Protein AF-A0A6V7K8D0-F1 (afdb_monomer_lite)

Radius of gyration: 26.64 Å; chains: 1; bounding box: 53×38×91 Å

InterPro domains:
  IPR033228 Protein SZT2 [PTHR14918] (5-269)

Structure (mmCIF, N/CA/C/O backbone):
data_AF-A0A6V7K8D0-F1
#
_entry.id   AF-A0A6V7K8D0-F1
#
loop_
_atom_site.group_PDB
_atom_site.id
_atom_site.type_symbol
_atom_site.label_atom_id
_atom_site.label_alt_id
_atom_site.label_comp_id
_atom_site.label_asym_id
_atom_site.label_entity_id
_atom_site.label_seq_id
_atom_site.pdbx_PDB_ins_code
_atom_site.Cartn_x
_atom_site.Cartn_y
_atom_site.Cartn_z
_atom_site.occupancy
_atom_site.B_iso_or_equiv
_atom_site.auth_seq_id
_atom_site.auth_comp_id
_atom_site.auth_asym_id
_atom_site.auth_atom_id
_atom_site.pdbx_PDB_model_num
ATOM 1 N N . GLU A 1 1 ? -17.731 6.388 36.390 1.00 40.91 1 GLU A N 1
ATOM 2 C CA . GLU A 1 1 ? -18.897 6.819 35.586 1.00 40.91 1 GLU A CA 1
ATOM 3 C C . GLU A 1 1 ? -19.033 5.915 34.367 1.00 40.91 1 GLU A C 1
ATOM 5 O O . GLU A 1 1 ? -18.037 5.678 33.688 1.00 40.91 1 GLU A O 1
ATOM 10 N N . LYS A 1 2 ? -20.219 5.334 34.133 1.00 42.31 2 LYS A N 1
ATOM 11 C CA . LYS A 1 2 ? -20.486 4.483 32.962 1.00 42.31 2 LYS A CA 1
ATOM 12 C C . LYS A 1 2 ? -20.563 5.384 31.731 1.00 42.31 2 LYS A C 1
ATOM 14 O O . LYS A 1 2 ? -21.611 5.959 31.458 1.00 42.31 2 LYS A O 1
ATOM 19 N N . HIS A 1 3 ? -19.443 5.558 31.044 1.00 60.81 3 HIS A N 1
ATOM 20 C CA . HIS A 1 3 ? -19.422 6.315 29.802 1.00 60.81 3 HIS A CA 1
ATOM 21 C C . HIS A 1 3 ? -20.230 5.542 28.747 1.00 60.81 3 HIS A C 1
ATOM 23 O O . HIS A 1 3 ? -20.100 4.321 28.635 1.00 60.81 3 HIS A O 1
ATOM 29 N N . GLY A 1 4 ? -21.136 6.243 28.059 1.00 74.69 4 GLY A N 1
ATOM 30 C CA . GLY A 1 4 ? -22.106 5.656 27.134 1.00 74.69 4 GLY A CA 1
ATOM 31 C C . GLY A 1 4 ? -21.468 4.902 25.964 1.00 74.69 4 GLY A C 1
ATOM 32 O O . GLY A 1 4 ? -20.287 5.069 25.661 1.00 74.69 4 GLY A O 1
ATOM 33 N N . ILE A 1 5 ? -22.270 4.062 25.309 1.00 88.62 5 ILE A N 1
ATOM 34 C CA . ILE A 1 5 ? -21.872 3.338 24.096 1.00 88.62 5 ILE A CA 1
ATOM 35 C C . ILE A 1 5 ? -21.744 4.351 22.950 1.00 88.62 5 ILE A C 1
ATOM 37 O O . ILE A 1 5 ? -22.694 5.077 22.661 1.00 88.62 5 ILE A O 1
ATOM 41 N N . LEU A 1 6 ? -20.582 4.397 22.301 1.00 92.88 6 LEU A N 1
ATOM 42 C CA . LEU A 1 6 ? -20.297 5.260 21.154 1.00 92.88 6 LEU A CA 1
ATOM 43 C C . LEU A 1 6 ? -20.414 4.467 19.846 1.00 92.88 6 LEU A C 1
ATOM 45 O O . LEU A 1 6 ? -20.076 3.291 19.801 1.00 92.88 6 LEU A O 1
ATOM 49 N N . GLU A 1 7 ? -20.854 5.094 18.757 1.00 94.00 7 GLU A N 1
ATOM 50 C CA . GLU A 1 7 ? -20.782 4.477 17.422 1.00 94.00 7 GLU A CA 1
ATOM 51 C C . GLU A 1 7 ? -19.319 4.469 16.948 1.00 94.00 7 GLU A C 1
ATOM 53 O O . GLU A 1 7 ? -18.668 5.520 16.920 1.00 94.00 7 GLU A O 1
ATOM 58 N N . ALA A 1 8 ? -18.790 3.300 16.578 1.00 94.62 8 ALA A N 1
ATOM 59 C CA . ALA A 1 8 ? -17.446 3.178 16.024 1.00 94.62 8 ALA A CA 1
ATOM 60 C C . ALA A 1 8 ? -17.394 3.822 14.629 1.00 94.62 8 ALA A C 1
ATOM 62 O O . ALA A 1 8 ? -18.171 3.469 13.742 1.00 94.62 8 ALA A O 1
ATOM 63 N N . GLY A 1 9 ? -16.474 4.760 14.430 1.00 94.75 9 GLY A N 1
ATOM 64 C CA . GLY A 1 9 ? -16.165 5.341 13.125 1.00 94.75 9 GLY A CA 1
ATOM 65 C C . GLY A 1 9 ? -15.134 4.495 12.395 1.00 94.75 9 GLY A C 1
ATOM 66 O O . GLY A 1 9 ? -15.441 3.926 11.352 1.00 94.75 9 GLY A O 1
ATOM 67 N N . THR A 1 10 ? -13.948 4.354 12.989 1.00 96.00 10 THR A N 1
ATOM 68 C CA . THR A 1 10 ? -12.850 3.559 12.427 1.00 96.00 10 THR A CA 1
ATOM 69 C C . THR A 1 10 ? -12.277 2.620 13.480 1.00 96.00 10 THR A C 1
ATOM 71 O O . THR A 1 10 ? -11.993 3.048 14.597 1.00 96.00 10 THR A O 1
ATOM 74 N N . VAL A 1 11 ? -12.084 1.351 13.127 1.00 95.38 11 VAL A N 1
ATOM 75 C CA . VAL A 1 11 ? -11.458 0.330 13.975 1.00 95.38 11 VAL A CA 1
ATOM 76 C C . VAL A 1 11 ? -10.142 -0.101 13.336 1.00 95.38 11 VAL A C 1
ATOM 78 O O . VAL A 1 11 ? -10.133 -0.497 12.172 1.00 95.38 11 VAL A O 1
ATOM 81 N N . TYR A 1 12 ? -9.045 -0.036 14.088 1.00 94.81 12 TYR A N 1
ATOM 82 C CA . TYR A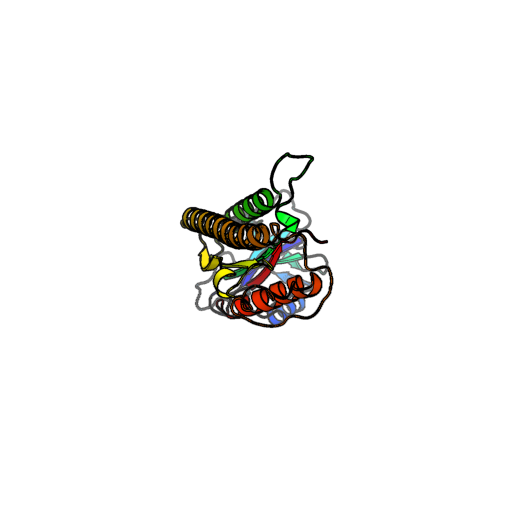 1 12 ? -7.727 -0.493 13.650 1.00 94.81 12 TYR A CA 1
ATOM 83 C C . TYR A 1 12 ? -7.410 -1.845 14.285 1.00 94.81 12 TYR A C 1
ATOM 85 O O . TYR A 1 12 ? -7.387 -1.976 15.511 1.00 94.81 12 TYR A O 1
ATOM 93 N N . LEU A 1 13 ? -7.147 -2.837 13.439 1.00 93.62 13 LEU A N 1
ATOM 94 C CA . LEU A 1 13 ? -6.799 -4.201 13.820 1.00 93.62 13 LEU A CA 1
ATOM 95 C C . LEU A 1 13 ? -5.365 -4.519 13.406 1.00 93.62 13 LEU A C 1
ATOM 97 O O . LEU A 1 13 ? -4.951 -4.151 12.310 1.00 93.62 13 LEU A O 1
ATOM 101 N N . LEU A 1 14 ? -4.637 -5.252 14.240 1.00 91.56 14 LEU A N 1
ATOM 102 C CA . LEU A 1 14 ? -3.321 -5.801 13.944 1.00 91.56 14 LEU A CA 1
ATOM 103 C C . LEU A 1 14 ? -3.430 -7.304 13.718 1.00 91.56 14 LEU A C 1
ATOM 105 O O . LEU A 1 14 ? -3.992 -8.033 14.532 1.00 91.56 14 LEU A O 1
ATOM 109 N N . MET A 1 15 ? -2.896 -7.763 12.595 1.00 91.00 15 MET A N 1
ATOM 110 C CA . MET A 1 15 ? -2.785 -9.184 12.285 1.00 91.00 15 MET A CA 1
ATOM 111 C C . MET A 1 15 ? -1.619 -9.799 13.053 1.00 91.00 15 MET A C 1
ATOM 113 O O . MET A 1 15 ? -0.530 -9.220 13.093 1.00 91.00 15 MET A O 1
ATOM 117 N N . LYS A 1 16 ? -1.837 -10.992 13.615 1.00 86.94 16 LYS A N 1
ATOM 118 C CA . LYS A 1 16 ? -0.812 -11.730 14.358 1.00 86.94 16 LYS A CA 1
ATOM 119 C C . LYS A 1 16 ? 0.454 -11.938 13.521 1.00 86.94 16 LYS A C 1
ATOM 121 O O . LYS A 1 16 ? 0.395 -12.336 12.357 1.00 86.94 16 LYS A O 1
ATOM 126 N N . ASN A 1 17 ? 1.615 -11.695 14.127 1.00 84.44 17 ASN A N 1
ATOM 127 C CA . ASN A 1 17 ? 2.898 -11.918 13.466 1.00 84.44 17 ASN A CA 1
ATOM 128 C C . ASN A 1 17 ? 3.164 -13.421 13.259 1.00 84.44 17 ASN A C 1
ATOM 130 O O . ASN A 1 17 ? 2.837 -14.243 14.112 1.00 84.44 17 ASN A O 1
ATOM 134 N N . GLY A 1 18 ? 3.790 -13.774 12.136 1.00 79.88 18 GLY A N 1
ATOM 135 C CA . GLY A 1 18 ? 4.198 -15.148 11.824 1.00 79.88 18 GLY A CA 1
ATOM 136 C C . GLY A 1 18 ? 3.113 -16.044 11.221 1.00 79.88 18 GLY A C 1
ATOM 137 O O . GLY A 1 18 ? 3.437 -17.156 10.819 1.00 79.88 18 GLY A O 1
ATOM 138 N N . PHE A 1 19 ? 1.867 -15.572 11.095 1.00 78.50 19 PHE A N 1
ATOM 139 C CA . PHE A 1 19 ? 0.773 -16.340 10.495 1.00 78.50 19 PHE A CA 1
ATOM 140 C C . PHE A 1 19 ? 0.092 -15.562 9.358 1.00 78.50 19 PHE A C 1
ATOM 142 O O . PHE A 1 19 ? -0.177 -14.368 9.501 1.00 78.50 19 PHE A O 1
ATOM 149 N N . PRO A 1 20 ? -0.211 -16.207 8.215 1.00 78.69 20 PRO A N 1
ATOM 150 C CA . PRO A 1 20 ? -0.907 -15.553 7.119 1.00 78.69 20 PRO A CA 1
ATOM 151 C C . PRO A 1 20 ? -2.395 -15.405 7.459 1.00 78.69 20 PRO A C 1
ATOM 153 O O . PRO A 1 20 ? -3.137 -16.385 7.494 1.00 78.69 20 PRO A O 1
ATOM 156 N N . ILE A 1 21 ? -2.856 -14.171 7.661 1.00 86.44 21 ILE A N 1
ATOM 157 C CA . ILE A 1 21 ? -4.277 -13.893 7.893 1.00 86.44 21 ILE A CA 1
ATOM 158 C C . ILE A 1 21 ? -5.002 -13.712 6.554 1.00 86.44 21 ILE A C 1
ATOM 160 O O . ILE A 1 21 ? -4.754 -12.776 5.787 1.00 86.44 21 ILE A O 1
ATOM 164 N N . SER A 1 22 ? -5.919 -14.634 6.255 1.00 86.94 22 SER A N 1
ATOM 165 C CA . SER A 1 22 ? -6.651 -14.642 4.986 1.00 86.94 22 SER A CA 1
ATOM 166 C C . SER A 1 22 ? -7.690 -13.513 4.890 1.00 86.94 22 SER A C 1
ATOM 168 O O . SER A 1 22 ? -8.099 -12.899 5.876 1.00 86.94 22 SER A O 1
ATOM 170 N N . ARG A 1 23 ? -8.170 -13.242 3.667 1.00 88.31 23 ARG A N 1
ATOM 171 C CA . ARG A 1 23 ? -9.323 -12.347 3.445 1.00 88.31 23 ARG A CA 1
ATOM 172 C C . ARG A 1 23 ? -10.587 -12.847 4.153 1.00 88.31 23 ARG A C 1
ATOM 174 O O . ARG A 1 23 ? -11.370 -12.025 4.616 1.00 88.31 23 ARG A O 1
ATOM 181 N N . ASN A 1 24 ? -10.750 -14.163 4.275 1.00 91.50 24 ASN A N 1
ATOM 182 C CA . ASN A 1 24 ? -11.924 -14.769 4.896 1.00 91.50 24 ASN A CA 1
ATOM 183 C C . ASN A 1 24 ? -11.940 -14.529 6.405 1.00 91.50 24 ASN A C 1
ATOM 185 O O . ASN A 1 24 ? -12.972 -14.129 6.919 1.00 91.50 24 ASN A O 1
ATOM 189 N N . VAL A 1 25 ? -10.797 -14.668 7.085 1.00 91.25 25 VAL A N 1
ATOM 190 C CA . VAL A 1 25 ? -10.672 -14.361 8.524 1.00 91.25 25 VAL A CA 1
ATOM 191 C C . VAL A 1 25 ? -11.006 -12.891 8.795 1.00 91.25 25 VAL A C 1
ATOM 193 O O . VAL A 1 25 ? -11.771 -12.574 9.700 1.00 91.25 25 VAL A O 1
ATOM 196 N N . ARG A 1 26 ? -10.500 -11.979 7.954 1.00 92.62 26 ARG A N 1
ATOM 197 C CA . ARG A 1 26 ? -10.821 -10.544 8.048 1.00 92.62 26 ARG A CA 1
ATOM 198 C C . ARG A 1 26 ? -12.311 -10.264 7.851 1.00 92.62 26 ARG A C 1
ATOM 200 O O . ARG A 1 26 ? -12.889 -9.492 8.609 1.00 92.62 26 ARG A O 1
ATOM 207 N N . ALA A 1 27 ? -12.932 -10.889 6.852 1.00 93.50 27 ALA A N 1
ATOM 208 C CA . ALA A 1 27 ? -14.363 -10.749 6.598 1.00 93.50 27 ALA A CA 1
ATOM 209 C C . ALA A 1 27 ? -15.208 -11.353 7.730 1.00 93.50 27 ALA A C 1
ATOM 211 O O . ALA A 1 27 ? -16.170 -10.731 8.171 1.00 93.50 27 ALA A O 1
ATOM 212 N N . GLN A 1 28 ? -14.820 -12.526 8.233 1.00 94.25 28 GLN A N 1
ATOM 213 C CA . GLN A 1 28 ? -15.458 -13.193 9.361 1.00 94.25 28 GLN A CA 1
ATOM 214 C C . GLN A 1 28 ? -15.440 -12.300 10.599 1.00 94.25 28 GLN A C 1
ATOM 216 O O . GLN A 1 28 ? -16.495 -12.077 11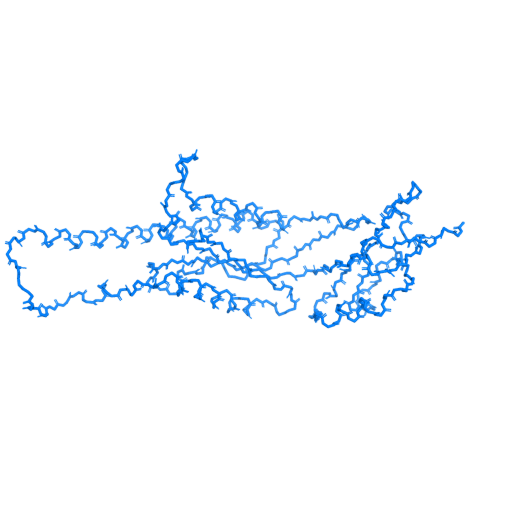.182 1.00 94.25 28 GLN A O 1
ATOM 221 N N . TRP A 1 29 ? -14.292 -11.701 10.931 1.00 94.19 29 TRP A N 1
ATOM 222 C CA . TRP A 1 29 ? -14.200 -10.764 12.049 1.00 94.19 29 TRP A CA 1
ATOM 223 C C . TRP A 1 29 ? -15.202 -9.611 11.908 1.00 94.19 29 TRP A C 1
ATOM 225 O O . TRP A 1 29 ? -15.899 -9.286 12.864 1.00 94.19 29 TRP A O 1
ATOM 235 N N . ILE A 1 30 ? -15.330 -9.021 10.712 1.00 94.00 30 ILE A N 1
ATOM 236 C CA . ILE A 1 30 ? -16.289 -7.931 10.465 1.00 94.00 30 ILE A CA 1
ATOM 237 C C . ILE A 1 30 ? -17.730 -8.411 10.671 1.00 94.00 30 ILE A C 1
ATOM 239 O O . ILE A 1 30 ? -18.517 -7.708 11.300 1.00 94.00 30 ILE A O 1
ATOM 243 N N . LEU A 1 31 ? -18.078 -9.589 10.147 1.00 94.06 31 LEU A N 1
ATOM 244 C CA . LEU A 1 31 ? -19.432 -10.141 10.227 1.00 94.06 31 LEU A CA 1
ATOM 245 C C . LEU A 1 31 ? -19.818 -10.533 11.656 1.00 94.06 31 LEU A C 1
ATOM 247 O O . LEU A 1 31 ? -20.927 -10.229 12.085 1.00 94.06 31 LEU A O 1
ATOM 251 N N . GLU A 1 32 ? -18.907 -11.158 12.401 1.00 93.31 32 GLU A N 1
ATOM 252 C CA . GLU A 1 32 ? -19.115 -11.537 13.804 1.00 93.31 32 GLU A CA 1
ATOM 253 C C . GLU A 1 32 ? -19.314 -10.319 14.707 1.00 93.31 32 GLU A C 1
ATOM 255 O O . GLU A 1 32 ? -20.056 -10.384 15.687 1.00 93.31 32 GLU A O 1
ATOM 260 N N . HIS A 1 33 ? -18.670 -9.201 14.367 1.00 93.25 33 HIS A N 1
ATOM 261 C CA . HIS A 1 33 ? -18.731 -7.984 15.160 1.00 93.25 33 HIS A CA 1
ATOM 262 C C . HIS A 1 33 ? -19.742 -6.955 14.636 1.00 93.25 33 HIS A C 1
ATOM 264 O O . HIS A 1 33 ? -19.921 -5.913 15.274 1.00 93.25 33 HIS A O 1
ATOM 270 N N . LEU A 1 34 ? -20.440 -7.218 13.529 1.00 94.12 34 LEU A N 1
ATOM 271 C CA . LEU A 1 34 ? -21.451 -6.307 12.997 1.00 94.12 34 LEU A CA 1
ATOM 272 C C . LEU A 1 34 ? -22.623 -6.164 13.978 1.00 94.12 34 LEU A C 1
ATOM 274 O O . LEU A 1 34 ? -23.145 -7.149 14.489 1.00 94.12 34 LEU A O 1
ATOM 278 N N . ASP A 1 35 ? -23.025 -4.923 14.261 1.00 93.19 35 ASP A N 1
ATOM 279 C CA . ASP A 1 35 ? -24.039 -4.577 15.270 1.00 93.19 35 ASP A CA 1
ATOM 280 C C . ASP A 1 35 ? -23.718 -5.019 16.711 1.00 93.19 35 ASP A C 1
ATOM 282 O O . ASP A 1 35 ? -24.540 -4.843 17.617 1.00 93.19 35 ASP A O 1
ATOM 286 N N . SER A 1 36 ? -22.495 -5.495 16.957 1.00 93.31 36 SER A N 1
ATOM 287 C CA . SER A 1 36 ? -22.000 -5.846 18.285 1.00 93.31 36 SER A CA 1
ATOM 288 C C . SER A 1 36 ? -21.365 -4.646 18.998 1.00 93.31 36 SER A C 1
ATOM 290 O O . SER A 1 36 ? -21.008 -3.632 18.386 1.00 93.31 36 SER A O 1
ATOM 292 N N . VAL A 1 37 ? -21.218 -4.764 20.319 1.00 93.31 37 VAL A N 1
ATOM 293 C CA . VAL A 1 37 ? -20.539 -3.772 21.156 1.00 93.31 37 VAL A CA 1
ATOM 294 C C . VAL A 1 37 ? -19.210 -4.346 21.627 1.00 93.31 37 VAL A C 1
ATOM 296 O O . VAL A 1 37 ? -19.178 -5.360 22.320 1.00 93.31 37 VAL A O 1
ATOM 299 N N . ILE A 1 38 ? -18.121 -3.662 21.291 1.00 91.19 38 ILE A N 1
ATOM 300 C CA . ILE A 1 38 ? -16.757 -4.041 21.652 1.00 91.19 38 ILE A CA 1
ATOM 301 C C . ILE A 1 38 ? -16.137 -3.032 22.615 1.00 91.19 38 ILE A C 1
ATOM 303 O O . ILE A 1 38 ? -16.531 -1.866 22.687 1.00 91.19 38 ILE A O 1
ATOM 307 N N . LYS A 1 39 ? -15.133 -3.485 23.363 1.00 88.31 39 LYS A N 1
ATOM 308 C CA . LYS A 1 39 ? -14.329 -2.650 24.255 1.00 88.31 39 LYS A CA 1
ATOM 309 C C . LYS A 1 39 ? -12.854 -2.912 23.977 1.00 88.31 39 LYS A C 1
ATOM 311 O O . LYS A 1 39 ? -12.453 -4.066 23.851 1.00 88.31 39 LYS A O 1
ATOM 316 N N . LEU A 1 40 ? -12.061 -1.846 23.914 1.00 84.31 40 LEU A N 1
ATOM 317 C CA . LEU A 1 40 ? -10.602 -1.944 23.850 1.00 84.31 40 LEU A CA 1
ATOM 318 C C . LEU A 1 40 ? -10.072 -2.623 25.118 1.00 84.31 40 LEU A C 1
ATOM 320 O O . LEU A 1 40 ? -10.435 -2.240 26.235 1.00 84.31 40 LEU A O 1
ATOM 324 N N . ARG A 1 41 ? -9.210 -3.626 24.943 1.00 74.69 41 ARG A N 1
ATOM 325 C CA . ARG A 1 41 ? -8.427 -4.188 26.047 1.00 74.69 41 ARG A CA 1
ATOM 326 C C . ARG A 1 41 ? -7.312 -3.191 26.371 1.00 74.69 41 ARG A C 1
ATOM 328 O O . ARG A 1 41 ? -6.669 -2.681 25.464 1.00 74.69 41 ARG A O 1
ATOM 335 N N . GLY A 1 42 ? -7.168 -2.840 27.649 1.00 60.62 42 GLY A N 1
ATOM 336 C CA . GLY A 1 42 ? -6.213 -1.816 28.093 1.00 60.62 42 GLY A CA 1
ATOM 337 C C . GLY A 1 42 ? -4.750 -2.239 27.949 1.00 60.62 42 GLY A C 1
ATOM 338 O O . GLY A 1 42 ? -3.900 -1.375 27.770 1.00 60.62 42 GLY A O 1
ATOM 339 N N . ASP A 1 43 ? -4.495 -3.549 27.951 1.00 57.72 43 ASP A N 1
ATOM 340 C CA . ASP A 1 43 ? -3.170 -4.137 27.794 1.00 57.72 43 ASP A CA 1
ATOM 341 C C . ASP A 1 43 ? -3.136 -4.992 26.522 1.00 57.72 43 ASP A C 1
ATOM 343 O O . ASP A 1 43 ? -3.993 -5.862 26.329 1.00 57.72 43 ASP A O 1
ATOM 347 N N . ILE A 1 44 ? -2.141 -4.734 25.669 1.00 56.28 44 ILE A N 1
ATOM 348 C CA . ILE A 1 44 ? -1.748 -5.606 24.554 1.00 56.28 44 ILE A CA 1
ATOM 349 C C . ILE A 1 44 ? -1.282 -6.907 25.211 1.00 56.28 44 ILE A C 1
ATOM 351 O O . ILE A 1 44 ? -0.239 -6.942 25.865 1.00 56.28 44 ILE A O 1
ATOM 355 N N . SER A 1 45 ? -2.113 -7.944 25.157 1.00 48.59 45 SER A N 1
ATOM 356 C CA . SER A 1 45 ? -1.841 -9.218 25.826 1.00 48.59 45 SER A CA 1
ATOM 357 C C . SER A 1 45 ? -0.554 -9.854 25.296 1.00 48.59 45 SER A C 1
ATOM 359 O O . SER A 1 45 ? -0.252 -9.740 24.109 1.00 48.59 45 SER A O 1
ATOM 361 N N . ASN A 1 46 ? 0.176 -10.557 26.170 1.00 48.59 46 ASN A N 1
ATOM 362 C CA . ASN A 1 46 ? 1.357 -11.351 25.818 1.00 48.59 46 ASN A CA 1
ATOM 363 C C . ASN A 1 46 ? 1.124 -12.163 24.528 1.00 48.59 46 ASN A C 1
ATOM 365 O O . ASN A 1 46 ? 0.072 -12.780 24.357 1.00 48.59 46 ASN A O 1
ATOM 369 N N . ALA A 1 47 ? 2.125 -12.178 23.641 1.00 52.03 47 ALA A N 1
ATOM 370 C CA . ALA A 1 47 ? 2.042 -12.693 22.267 1.00 52.03 47 ALA A CA 1
ATOM 371 C C . ALA A 1 47 ? 1.567 -14.158 22.128 1.00 52.03 47 ALA A C 1
ATOM 373 O O . ALA A 1 47 ? 1.161 -14.575 21.040 1.00 52.03 47 ALA A O 1
ATOM 374 N N . GLU A 1 48 ? 1.604 -14.936 23.211 1.00 51.19 48 GLU A N 1
ATOM 375 C CA . GLU A 1 48 ? 1.228 -16.352 23.228 1.00 51.19 48 GLU A CA 1
ATOM 376 C C . GLU A 1 48 ? -0.298 -16.569 23.169 1.00 51.19 48 GLU A C 1
ATOM 378 O O . GLU A 1 48 ? -0.740 -17.466 22.455 1.00 51.19 48 GLU A O 1
ATOM 383 N N . ASP A 1 49 ? -1.103 -15.676 23.766 1.00 52.47 49 ASP A N 1
ATOM 384 C CA . ASP A 1 49 ? -2.582 -15.745 23.778 1.00 52.47 49 ASP A CA 1
ATOM 385 C C . ASP A 1 49 ? -3.253 -14.771 22.790 1.00 52.47 49 ASP A C 1
ATOM 387 O O . ASP A 1 49 ? -4.476 -14.588 22.786 1.00 52.47 49 ASP A O 1
ATOM 391 N N . ALA A 1 50 ? -2.461 -14.118 21.936 1.00 58.81 50 ALA A N 1
ATOM 392 C CA . ALA A 1 50 ? -2.979 -13.158 20.973 1.00 58.81 50 ALA A CA 1
ATOM 393 C C . ALA A 1 50 ? -3.903 -13.856 19.960 1.00 58.81 50 ALA A C 1
ATOM 395 O O . ALA A 1 50 ? -3.486 -14.785 19.248 1.00 58.81 50 ALA A O 1
ATOM 396 N N . GLN A 1 51 ? -5.153 -13.378 19.903 1.00 71.19 51 GLN A N 1
ATOM 397 C CA . GLN A 1 51 ? -6.116 -13.692 18.847 1.00 71.19 51 GLN A CA 1
ATOM 398 C C . GLN A 1 51 ? -5.497 -13.412 17.469 1.00 71.19 51 GLN A C 1
ATOM 400 O O . GLN A 1 51 ? -4.568 -12.619 17.338 1.00 71.19 51 GLN A O 1
ATOM 405 N N . GLU A 1 52 ? -6.024 -14.048 16.421 1.00 83.25 52 GLU A N 1
ATOM 406 C CA . GLU A 1 52 ? -5.551 -13.840 15.041 1.00 83.25 52 GLU A CA 1
ATOM 407 C C . GLU A 1 52 ? -5.588 -12.361 14.610 1.00 83.25 52 GLU A C 1
ATOM 409 O O . GLU A 1 52 ? -4.754 -11.916 13.815 1.00 83.25 52 GLU A O 1
ATOM 414 N N . LEU A 1 53 ? -6.541 -11.606 15.167 1.00 88.44 53 LEU A N 1
ATOM 415 C CA . LEU A 1 53 ? -6.744 -10.177 14.965 1.00 88.44 53 LEU A CA 1
ATOM 416 C C . LEU A 1 53 ? -6.866 -9.471 16.318 1.00 88.44 53 LEU A C 1
ATOM 418 O O . LEU A 1 53 ? -7.786 -9.745 17.088 1.00 88.44 53 LEU A O 1
ATOM 422 N N . GLU A 1 54 ? -5.964 -8.533 16.582 1.00 89.50 54 GLU A N 1
ATOM 423 C CA . GLU A 1 54 ? -5.944 -7.732 17.804 1.00 89.50 54 GLU A CA 1
ATOM 424 C C . GLU A 1 54 ? -6.456 -6.312 17.540 1.00 89.50 54 GLU A C 1
ATOM 426 O O . GLU A 1 54 ? -6.049 -5.665 16.580 1.00 89.50 54 GLU A O 1
ATOM 431 N N . ILE A 1 55 ? -7.338 -5.793 18.397 1.00 91.62 55 ILE A N 1
ATOM 432 C CA . ILE A 1 55 ? -7.836 -4.414 18.292 1.00 91.62 55 ILE A CA 1
ATOM 433 C C . ILE A 1 55 ? -6.801 -3.456 18.887 1.00 91.62 55 ILE A C 1
ATOM 435 O O . ILE A 1 55 ? -6.620 -3.428 20.101 1.00 91.62 55 ILE A O 1
ATOM 439 N N . LEU A 1 56 ? -6.184 -2.622 18.045 1.00 90.38 56 LEU A N 1
ATOM 440 C CA . LEU A 1 56 ? -5.225 -1.603 18.483 1.00 90.38 56 LEU A CA 1
ATOM 441 C C . LEU A 1 56 ? -5.903 -0.320 18.951 1.00 90.38 56 LEU A C 1
ATOM 443 O O . LEU A 1 56 ? -5.517 0.277 19.955 1.00 90.38 56 LEU A O 1
ATOM 447 N N . SER A 1 57 ? -6.884 0.152 18.185 1.00 92.56 57 SER A N 1
ATOM 448 C CA . SER A 1 57 ? -7.572 1.404 18.477 1.00 92.56 57 SER A CA 1
ATOM 449 C C . SER A 1 57 ? -8.955 1.444 17.842 1.00 92.56 57 SER A C 1
ATOM 451 O O . SER A 1 57 ? -9.241 0.783 16.841 1.00 92.56 57 SER A O 1
ATOM 453 N N . ILE A 1 58 ? -9.832 2.240 18.447 1.00 93.62 58 ILE A N 1
ATOM 454 C CA . ILE A 1 58 ? -11.171 2.513 17.936 1.00 93.62 58 ILE A CA 1
ATOM 455 C C . ILE A 1 58 ? -11.392 4.014 18.034 1.00 93.62 58 ILE A C 1
ATOM 457 O O . ILE A 1 58 ? -11.267 4.597 19.111 1.00 93.62 58 ILE A O 1
ATOM 461 N N . ILE A 1 59 ? -11.740 4.629 16.911 1.00 93.50 59 ILE A N 1
ATOM 462 C CA . ILE A 1 59 ? -12.110 6.036 16.830 1.00 93.50 59 ILE A CA 1
ATOM 463 C C . ILE A 1 59 ? -13.630 6.108 16.710 1.00 93.50 59 ILE A C 1
ATOM 465 O O . ILE A 1 59 ? -14.188 5.500 15.791 1.00 93.50 59 ILE A O 1
ATOM 469 N N . PRO A 1 60 ? -14.326 6.825 17.605 1.00 93.88 60 PRO A N 1
ATOM 470 C CA . PRO A 1 60 ? -15.761 7.027 17.489 1.00 93.88 60 PRO A CA 1
ATOM 471 C C . PRO A 1 60 ? -16.076 7.907 16.277 1.00 93.88 60 PRO A C 1
ATOM 473 O O . PRO A 1 60 ? -15.330 8.824 15.942 1.00 93.88 60 PRO A O 1
ATOM 476 N N . LYS A 1 61 ? -17.213 7.653 15.632 1.00 90.88 61 LYS A N 1
ATOM 477 C CA . LYS A 1 61 ? -17.644 8.410 14.451 1.00 90.88 61 LYS A CA 1
ATOM 478 C C . LYS A 1 61 ? -17.915 9.877 14.771 1.00 90.88 61 LYS A C 1
ATOM 480 O O . LYS A 1 61 ? -17.459 10.767 14.064 1.00 90.88 61 LYS A O 1
ATOM 485 N N . ASN A 1 62 ? -18.639 10.106 15.862 1.00 87.44 62 ASN A N 1
ATOM 486 C CA . ASN A 1 62 ? -18.837 11.427 16.437 1.00 87.44 62 ASN A CA 1
ATOM 487 C C . ASN A 1 62 ? -17.949 11.497 17.667 1.00 87.44 62 ASN A C 1
ATOM 489 O O . ASN A 1 62 ? -18.259 10.845 18.661 1.00 87.44 62 ASN A O 1
ATOM 493 N N . ASN A 1 63 ? -16.841 12.228 17.579 1.00 81.06 63 ASN A N 1
ATOM 494 C CA . ASN A 1 63 ? -15.878 12.320 18.666 1.00 81.06 63 ASN A CA 1
ATOM 495 C C . ASN A 1 63 ? -16.398 13.268 19.761 1.00 81.06 63 ASN A C 1
ATOM 497 O O . ASN A 1 63 ? -16.421 14.482 19.537 1.00 81.06 63 ASN A O 1
ATOM 501 N N . PRO A 1 64 ? -16.861 12.762 20.919 1.00 83.88 64 PRO A N 1
ATOM 502 C CA . PRO A 1 64 ? -17.363 13.642 21.956 1.00 83.88 64 PRO A CA 1
ATOM 503 C C . PRO A 1 64 ? -16.200 14.370 22.653 1.00 83.88 64 PRO A C 1
ATOM 505 O O . PRO A 1 64 ? -15.097 13.833 22.738 1.00 83.88 64 PRO A O 1
ATOM 508 N N . PRO A 1 65 ? -16.429 15.560 23.234 1.00 81.31 65 PRO A N 1
ATOM 509 C CA . PRO A 1 65 ? -15.362 16.389 23.814 1.00 81.31 65 PRO A CA 1
ATOM 510 C C . PRO A 1 65 ? -14.616 15.732 24.989 1.00 81.31 65 PRO A C 1
ATOM 512 O O . PRO A 1 65 ? -13.511 16.135 25.332 1.00 81.31 65 PRO A O 1
ATOM 515 N N . TYR A 1 66 ? -15.212 14.717 25.615 1.00 82.88 66 TYR A N 1
ATOM 516 C CA . TYR A 1 66 ? -14.626 13.943 26.712 1.00 82.88 66 TYR A CA 1
ATOM 517 C C . TYR A 1 66 ? -13.810 12.721 26.251 1.00 82.88 66 TYR A C 1
ATOM 519 O O . TYR A 1 66 ? -13.173 12.055 27.076 1.00 82.88 66 TYR A O 1
ATOM 527 N N . TRP A 1 67 ? -13.828 12.398 24.956 1.00 88.38 67 TRP A N 1
ATOM 528 C CA . TRP A 1 67 ? -13.051 11.299 24.400 1.00 88.38 67 TRP A CA 1
ATOM 529 C C . TRP A 1 67 ? -11.635 11.755 24.051 1.00 88.38 67 TRP A C 1
ATOM 531 O O . TRP A 1 67 ? -11.405 12.830 23.500 1.00 88.38 67 TRP A O 1
ATOM 541 N N . SER A 1 68 ? -10.667 10.906 24.372 1.00 85.69 68 SER A N 1
ATOM 542 C CA . SER A 1 68 ? -9.274 11.062 23.974 1.00 85.69 68 SER A CA 1
ATOM 543 C C . SER A 1 68 ? -8.664 9.686 23.738 1.00 85.69 68 SER A C 1
ATOM 545 O O . SER A 1 68 ? -9.138 8.693 24.295 1.00 85.69 68 SER A O 1
ATOM 547 N N . ALA A 1 69 ? -7.579 9.624 22.963 1.00 83.69 69 ALA A N 1
ATOM 548 C CA . ALA A 1 69 ? -6.850 8.379 22.712 1.00 83.69 69 ALA A CA 1
ATOM 549 C C . ALA A 1 69 ? -6.432 7.668 24.016 1.00 83.69 69 ALA A C 1
ATOM 551 O O . ALA A 1 69 ? -6.484 6.444 24.102 1.00 83.69 69 ALA A O 1
ATOM 552 N N . GLU A 1 70 ? -6.093 8.432 25.060 1.00 83.81 70 GLU A N 1
ATOM 553 C CA . GLU A 1 70 ? -5.737 7.914 26.389 1.00 83.81 70 GLU A CA 1
ATOM 554 C C . GLU A 1 70 ? -6.912 7.263 27.114 1.00 83.81 70 GLU A C 1
ATOM 556 O O . GLU A 1 70 ? -6.741 6.256 27.792 1.00 83.81 70 GLU A O 1
ATOM 561 N N . LYS A 1 71 ? -8.111 7.836 26.976 1.00 84.06 71 LYS A N 1
ATOM 562 C CA . LYS A 1 71 ? -9.329 7.358 27.641 1.00 84.06 71 LYS A CA 1
ATOM 563 C C . LYS A 1 71 ? -10.132 6.400 26.767 1.00 84.06 71 LYS A C 1
ATOM 565 O O . LYS A 1 71 ? -11.196 5.960 27.195 1.00 84.06 71 LYS A O 1
ATOM 570 N N . SER A 1 72 ? -9.648 6.070 25.571 1.00 84.75 72 SER A N 1
ATOM 571 C CA . SER A 1 72 ? -10.357 5.253 24.582 1.00 84.75 72 SER A CA 1
ATOM 572 C C . SER A 1 72 ? -10.805 3.895 25.142 1.00 84.75 72 SER A C 1
ATOM 574 O O . SER A 1 72 ? -11.917 3.459 24.847 1.00 84.75 72 SER A O 1
ATOM 576 N N . HIS A 1 73 ? -10.014 3.284 26.029 1.00 84.44 73 HIS A N 1
ATOM 577 C CA . HIS A 1 73 ? -10.313 2.017 26.708 1.00 84.44 73 HIS A CA 1
ATOM 578 C C . HIS A 1 73 ? -11.477 2.077 27.716 1.00 84.44 73 HIS A C 1
ATOM 580 O O . HIS A 1 73 ? -11.991 1.037 28.131 1.00 84.44 73 HIS A O 1
ATOM 586 N N . ASN A 1 74 ? -11.920 3.272 28.122 1.00 85.94 74 ASN A N 1
ATOM 587 C CA . ASN A 1 74 ? -13.017 3.441 29.083 1.00 85.94 74 ASN A CA 1
ATOM 588 C C . ASN A 1 74 ? -14.409 3.406 28.439 1.00 85.94 74 ASN A C 1
ATOM 590 O O . ASN A 1 74 ? -15.405 3.289 29.156 1.00 85.94 74 ASN A O 1
ATOM 594 N N . TYR A 1 75 ? -14.483 3.484 27.110 1.00 87.69 75 TYR A N 1
ATOM 595 C CA . TYR A 1 75 ? -15.733 3.507 26.357 1.00 87.69 75 TYR A CA 1
ATOM 596 C C . TYR A 1 75 ? -16.042 2.146 25.739 1.00 87.69 75 TYR A C 1
ATOM 598 O O . TYR A 1 75 ? -15.152 1.340 25.466 1.00 87.69 75 TYR A O 1
ATOM 606 N N . TYR A 1 76 ? -17.327 1.926 25.487 1.00 91.06 76 TYR A N 1
ATOM 607 C CA . TYR A 1 76 ? -17.818 0.830 24.664 1.00 91.06 76 TYR A CA 1
ATOM 608 C C . TYR A 1 76 ? -18.149 1.367 23.277 1.00 91.06 76 TYR A C 1
ATOM 610 O O . TYR A 1 76 ? -18.710 2.456 23.162 1.00 91.06 76 TYR A O 1
ATOM 618 N N . TYR A 1 77 ? -17.837 0.602 22.238 1.00 93.81 77 TYR A N 1
ATOM 619 C CA . TYR A 1 77 ? -18.035 1.013 20.855 1.00 93.81 77 TYR A CA 1
ATOM 620 C C . TYR A 1 77 ? -18.950 0.031 20.141 1.00 93.81 77 TYR A C 1
ATOM 622 O O . TYR A 1 77 ? -18.667 -1.163 20.102 1.00 93.81 77 TYR A O 1
ATOM 630 N N . LYS A 1 78 ? -20.041 0.529 19.564 1.00 94.69 78 LYS A N 1
ATOM 631 C CA . LYS A 1 78 ? -20.919 -0.255 18.703 1.00 94.69 78 LYS A CA 1
ATOM 632 C C . LYS A 1 78 ? -20.402 -0.206 17.268 1.00 94.69 78 LYS A C 1
ATOM 634 O O . LYS A 1 78 ? -20.315 0.879 16.690 1.00 94.69 78 LYS A O 1
ATOM 639 N N . ILE A 1 79 ? -20.092 -1.365 16.695 1.00 95.19 79 ILE A N 1
ATOM 640 C CA . ILE A 1 79 ? -19.751 -1.492 15.274 1.00 95.19 79 ILE A CA 1
ATOM 641 C C . ILE A 1 79 ? -21.045 -1.518 14.466 1.00 95.19 79 ILE A C 1
ATOM 643 O O . ILE A 1 79 ? -22.010 -2.185 14.828 1.00 95.19 79 ILE A O 1
ATOM 647 N N . THR A 1 80 ? -21.073 -0.780 13.363 1.00 94.19 80 THR A N 1
ATOM 648 C CA . THR A 1 80 ? -22.233 -0.690 12.471 1.00 94.19 80 THR A CA 1
ATOM 649 C C . THR A 1 80 ? -21.795 -0.865 11.021 1.00 94.19 80 THR A C 1
ATOM 651 O O . THR A 1 80 ? -20.605 -0.857 10.718 1.00 94.19 80 THR A O 1
ATOM 654 N N . SER A 1 81 ? -22.751 -0.938 10.095 1.00 92.88 81 SER A N 1
ATOM 655 C CA . SER A 1 81 ? -22.471 -0.961 8.651 1.00 92.88 81 SER A CA 1
ATOM 656 C C . SER A 1 81 ? -21.761 0.293 8.122 1.00 92.88 81 SER A C 1
ATOM 658 O O . SER A 1 81 ? -21.272 0.289 6.997 1.00 92.88 81 SER A O 1
ATOM 660 N N . LYS A 1 82 ? -21.707 1.372 8.914 1.00 93.38 82 LYS A N 1
ATOM 661 C CA . LYS A 1 82 ? -21.011 2.624 8.576 1.00 93.38 82 LYS A CA 1
ATOM 662 C C . LYS A 1 82 ? -19.602 2.701 9.168 1.00 93.38 82 LYS A C 1
ATOM 664 O O . LYS A 1 82 ? -18.920 3.696 8.939 1.00 93.38 82 LYS A O 1
ATOM 669 N N . SER A 1 83 ? -19.199 1.709 9.959 1.00 95.06 83 SER A N 1
ATOM 670 C CA . SER A 1 83 ? -17.877 1.653 10.573 1.00 95.06 83 SER A CA 1
ATOM 671 C C . SER A 1 83 ? -16.843 1.156 9.559 1.00 95.06 83 SER A C 1
ATOM 673 O O . SER A 1 83 ? -17.053 0.141 8.899 1.00 95.06 83 SER A O 1
ATOM 675 N N . SER A 1 84 ? -15.709 1.843 9.465 1.00 95.56 84 SER A N 1
ATOM 676 C CA . SER A 1 84 ? -14.564 1.429 8.653 1.00 95.56 84 SER A CA 1
ATOM 677 C C . SER A 1 84 ? -13.622 0.551 9.472 1.00 95.56 84 SER A C 1
ATOM 679 O O . SER A 1 84 ? -13.256 0.907 10.590 1.00 95.56 84 SER A O 1
ATOM 681 N N . VAL A 1 85 ? -13.187 -0.579 8.919 1.00 95.38 85 VAL A N 1
ATOM 682 C CA . VAL A 1 85 ? -12.236 -1.486 9.579 1.00 95.38 85 VAL A CA 1
ATOM 683 C C . VAL A 1 85 ? -10.934 -1.511 8.785 1.00 95.38 85 VAL A C 1
ATOM 685 O O . VAL A 1 85 ? -10.933 -1.830 7.597 1.00 95.38 85 VAL A O 1
ATOM 688 N N . ILE A 1 86 ? -9.828 -1.154 9.437 1.00 94.88 86 ILE A N 1
ATOM 689 C CA . ILE A 1 86 ? -8.490 -1.078 8.847 1.00 94.88 86 ILE A CA 1
ATOM 690 C C . ILE A 1 86 ? -7.624 -2.175 9.462 1.00 94.88 86 ILE A C 1
ATOM 692 O O . ILE A 1 86 ? -7.485 -2.254 10.680 1.00 94.88 86 ILE A O 1
ATOM 696 N N . PHE A 1 87 ? -7.021 -3.004 8.612 1.00 92.94 87 PHE A N 1
ATOM 697 C CA . PHE A 1 87 ? -6.141 -4.098 9.020 1.00 92.94 87 PHE A CA 1
ATOM 698 C C . PHE A 1 87 ? -4.682 -3.722 8.769 1.00 92.94 87 PHE A C 1
ATOM 700 O O . PHE A 1 87 ? -4.312 -3.398 7.642 1.00 92.94 87 PHE A O 1
ATOM 707 N N . LEU A 1 88 ? -3.862 -3.814 9.807 1.00 92.25 88 LEU A N 1
ATOM 708 C CA . LEU A 1 88 ? -2.425 -3.580 9.786 1.00 92.25 88 LEU A CA 1
ATOM 709 C C . LEU A 1 88 ? -1.689 -4.917 9.910 1.00 92.25 88 LEU A C 1
ATOM 711 O O . LEU A 1 88 ? -2.116 -5.812 10.640 1.00 92.25 88 LEU A O 1
ATOM 715 N N . ALA A 1 89 ? -0.583 -5.057 9.189 1.00 90.06 89 ALA A N 1
ATOM 716 C CA . ALA A 1 89 ? 0.337 -6.185 9.280 1.00 90.06 89 ALA A CA 1
ATOM 717 C C . ALA A 1 89 ? 1.647 -5.744 9.936 1.00 90.06 89 ALA A C 1
ATOM 719 O O . ALA A 1 89 ? 2.026 -4.583 9.831 1.00 90.06 89 ALA A O 1
ATOM 720 N N . HIS A 1 90 ? 2.381 -6.675 10.540 1.00 86.94 90 HIS A N 1
ATOM 721 C CA . HIS A 1 90 ? 3.782 -6.419 10.894 1.00 86.94 90 HIS A CA 1
ATOM 722 C C . HIS A 1 90 ? 4.679 -6.406 9.656 1.00 86.94 90 HIS A C 1
ATOM 724 O O . HIS A 1 90 ? 5.542 -5.545 9.522 1.00 86.94 90 HIS A O 1
ATOM 730 N N . LYS A 1 91 ? 4.444 -7.363 8.752 1.00 89.25 91 LYS A N 1
ATOM 731 C CA . LYS A 1 91 ? 5.257 -7.594 7.561 1.00 89.25 91 LYS A CA 1
ATOM 732 C C . LYS A 1 91 ? 4.439 -7.370 6.299 1.00 89.25 91 LYS A C 1
ATOM 734 O O . LYS A 1 91 ? 3.371 -7.960 6.113 1.00 89.25 91 LYS A O 1
ATOM 739 N N . TYR A 1 92 ? 4.987 -6.569 5.404 1.00 91.75 92 TYR A N 1
ATOM 740 C CA . TYR A 1 92 ? 4.461 -6.297 4.078 1.00 91.75 92 TYR A CA 1
ATOM 741 C C . TYR A 1 92 ? 5.461 -6.793 3.043 1.00 91.75 92 TYR A C 1
ATOM 743 O O . TYR A 1 92 ? 6.662 -6.870 3.300 1.00 91.75 92 TYR A O 1
ATOM 751 N N . ARG A 1 93 ? 4.964 -7.122 1.857 1.00 92.56 93 ARG A N 1
ATOM 752 C CA . ARG A 1 93 ? 5.803 -7.391 0.696 1.00 92.56 93 ARG A CA 1
ATOM 753 C C . ARG A 1 93 ? 5.291 -6.586 -0.482 1.00 92.56 93 ARG A C 1
ATOM 755 O O . ARG A 1 93 ? 4.087 -6.566 -0.749 1.00 92.56 93 ARG A O 1
ATOM 762 N N . MET A 1 94 ? 6.201 -5.899 -1.147 1.00 94.62 94 MET A N 1
ATOM 763 C CA . MET A 1 94 ? 5.887 -4.980 -2.225 1.00 94.62 94 MET A CA 1
ATOM 764 C C . MET A 1 94 ? 6.826 -5.240 -3.391 1.00 94.62 94 MET A C 1
ATOM 766 O O . MET A 1 94 ? 8.042 -5.319 -3.220 1.00 94.62 94 MET A O 1
ATOM 770 N N . VAL A 1 95 ? 6.247 -5.383 -4.576 1.00 95.12 95 VAL A N 1
ATOM 771 C CA . VAL A 1 95 ? 7.002 -5.425 -5.825 1.00 95.12 95 VAL A CA 1
ATOM 772 C C . VAL A 1 95 ? 6.693 -4.161 -6.603 1.00 95.12 95 VAL A C 1
ATOM 774 O O . VAL A 1 95 ? 5.524 -3.872 -6.847 1.00 95.12 95 VAL A O 1
ATOM 777 N N . PHE A 1 96 ? 7.734 -3.428 -6.981 1.00 93.81 96 PHE A N 1
ATOM 778 C CA . PHE A 1 96 ? 7.651 -2.281 -7.874 1.00 93.81 96 PHE A CA 1
ATOM 779 C C . PHE A 1 96 ? 8.119 -2.712 -9.260 1.00 93.81 96 PHE A C 1
ATOM 781 O O . PHE A 1 96 ? 9.235 -3.201 -9.410 1.00 93.81 96 PHE A O 1
ATOM 788 N N . CYS A 1 97 ? 7.268 -2.543 -10.262 1.00 91.50 97 CYS A N 1
ATOM 789 C CA . CYS A 1 97 ? 7.605 -2.703 -11.667 1.00 91.50 97 CYS A CA 1
ATOM 790 C C . CYS A 1 97 ? 7.662 -1.310 -12.284 1.00 91.50 97 CYS A C 1
ATOM 792 O O . CYS A 1 97 ? 6.630 -0.659 -12.428 1.00 91.50 97 CYS A O 1
ATOM 794 N N . LEU A 1 98 ? 8.870 -0.858 -12.589 1.00 88.94 98 LEU A N 1
ATOM 795 C CA . LEU A 1 98 ? 9.138 0.403 -13.254 1.00 88.94 98 LEU A CA 1
ATOM 796 C C . LEU A 1 98 ? 9.217 0.131 -14.747 1.00 88.94 98 LEU A C 1
ATOM 798 O O . LEU A 1 98 ? 10.071 -0.633 -15.195 1.00 88.94 98 LEU A O 1
ATOM 802 N N . ASP A 1 99 ? 8.339 0.751 -15.509 1.00 85.25 99 ASP A N 1
ATOM 803 C CA . ASP A 1 99 ? 8.553 0.917 -16.931 1.00 85.25 99 ASP A CA 1
ATOM 804 C C . ASP A 1 99 ? 9.743 1.873 -17.105 1.00 85.25 99 ASP A C 1
ATOM 806 O O . ASP A 1 99 ? 9.769 2.941 -16.509 1.00 85.25 99 ASP A O 1
ATOM 810 N N . LEU A 1 100 ? 10.770 1.448 -17.832 1.00 80.62 100 LEU A N 1
ATOM 811 C CA . LEU A 1 100 ? 11.923 2.237 -18.280 1.00 80.62 100 LEU A CA 1
ATOM 812 C C . LEU A 1 100 ? 12.090 2.018 -19.793 1.00 80.62 100 LEU A C 1
ATOM 814 O O . LEU A 1 100 ? 13.192 1.825 -20.323 1.00 80.62 100 LEU A O 1
ATOM 818 N N . SER A 1 101 ? 10.962 1.933 -20.497 1.00 76.81 101 SER A N 1
ATOM 819 C CA . SER A 1 101 ? 10.931 1.913 -21.949 1.00 76.81 101 SER A CA 1
ATOM 820 C C . SER A 1 101 ? 11.301 3.292 -22.522 1.00 76.81 101 SER A C 1
ATOM 822 O O . SER A 1 101 ? 11.214 4.310 -21.833 1.00 76.81 101 SER A O 1
ATOM 824 N N . PRO A 1 102 ? 11.743 3.359 -23.790 1.00 72.12 102 PRO A N 1
ATOM 825 C CA . PRO A 1 102 ? 12.185 4.609 -24.416 1.00 72.12 102 PRO A CA 1
ATOM 826 C C . PRO A 1 102 ? 11.139 5.735 -24.423 1.00 72.12 102 PRO A C 1
ATOM 828 O O . PRO A 1 102 ? 11.521 6.895 -24.552 1.00 72.12 102 PRO A O 1
ATOM 831 N N . SER A 1 103 ? 9.843 5.444 -24.272 1.00 69.62 103 SER A N 1
ATOM 832 C CA . SER A 1 103 ? 8.806 6.479 -24.157 1.00 69.62 103 SER A CA 1
ATOM 833 C C . SER A 1 103 ? 8.939 7.326 -22.882 1.00 69.62 103 SER A C 1
ATOM 835 O O . SER A 1 103 ? 8.633 8.520 -22.910 1.00 69.62 103 SER A O 1
ATOM 837 N N . LEU A 1 104 ? 9.508 6.764 -21.810 1.00 69.56 104 LEU A N 1
ATOM 838 C CA . LEU A 1 104 ? 9.835 7.481 -20.571 1.00 69.56 104 LEU A CA 1
ATOM 839 C C . LEU A 1 104 ? 11.158 8.259 -20.632 1.00 69.56 104 LEU A C 1
ATOM 841 O O . LEU A 1 104 ? 11.421 9.090 -19.767 1.00 69.56 104 LEU A O 1
ATOM 845 N N . GLY A 1 105 ? 11.965 8.054 -21.678 1.00 63.44 105 GLY A N 1
ATOM 846 C CA . GLY A 1 105 ? 13.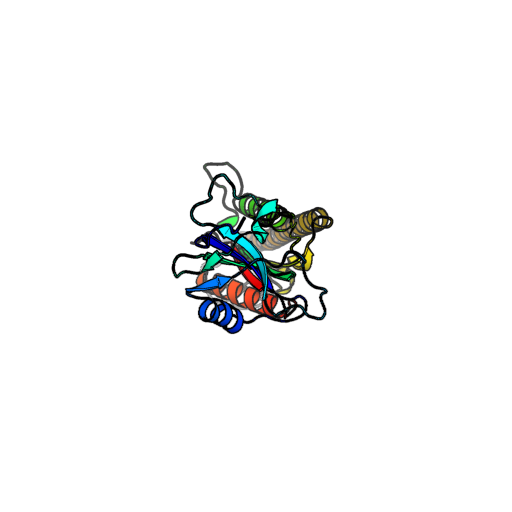143 8.877 -21.977 1.00 63.44 105 GLY A CA 1
ATOM 847 C C . GLY A 1 105 ? 12.801 10.218 -22.640 1.00 63.44 105 GLY A C 1
ATOM 848 O O . GLY A 1 105 ? 13.690 10.911 -23.135 1.00 63.44 105 GLY A O 1
ATOM 849 N N . THR A 1 106 ? 11.516 10.575 -22.711 1.00 65.50 106 THR A N 1
ATOM 850 C CA . THR A 1 106 ? 11.070 11.864 -23.239 1.00 65.50 106 THR A CA 1
ATOM 851 C C . THR A 1 106 ? 11.275 12.979 -22.215 1.00 65.50 106 THR A C 1
ATOM 853 O O . THR A 1 106 ? 11.332 12.754 -21.006 1.00 65.50 106 THR A O 1
ATOM 856 N N . ILE A 1 107 ? 11.424 14.203 -22.716 1.00 66.94 107 ILE A N 1
ATOM 857 C CA . ILE A 1 107 ? 11.549 15.400 -21.885 1.00 66.94 107 ILE A CA 1
ATOM 858 C C . ILE A 1 107 ? 10.141 15.932 -21.638 1.00 66.94 107 ILE A C 1
ATOM 860 O O . ILE A 1 107 ? 9.414 16.214 -22.597 1.00 66.94 107 ILE A O 1
ATOM 864 N N . ASP A 1 108 ? 9.769 16.120 -20.372 1.00 68.19 108 ASP A N 1
ATOM 865 C CA . ASP A 1 108 ? 8.578 16.892 -20.040 1.00 68.19 108 ASP A CA 1
ATOM 866 C C . ASP A 1 108 ? 8.826 18.354 -20.430 1.00 68.19 108 ASP A C 1
ATOM 868 O O . ASP A 1 108 ? 9.567 19.091 -19.780 1.00 68.19 108 ASP A O 1
ATOM 872 N N . ILE A 1 109 ? 8.180 18.788 -21.509 1.00 65.38 109 ILE A N 1
ATOM 873 C CA . ILE A 1 109 ? 8.262 20.153 -22.036 1.00 65.38 109 ILE A CA 1
ATOM 874 C C . ILE A 1 109 ? 7.805 21.234 -21.041 1.00 65.38 109 ILE A C 1
ATOM 876 O O . ILE A 1 109 ? 8.155 22.399 -21.227 1.00 65.38 109 ILE A O 1
ATOM 880 N N . GLN A 1 110 ? 7.023 20.892 -20.010 1.00 70.00 110 GLN A N 1
ATOM 881 C CA . GLN A 1 110 ? 6.564 21.852 -19.001 1.00 70.00 110 GLN A CA 1
ATOM 882 C C . GLN A 1 110 ? 7.598 22.080 -17.896 1.00 70.00 110 GLN A C 1
ATOM 884 O O . GLN A 1 110 ? 7.697 23.193 -17.376 1.00 70.00 110 GLN A O 1
ATOM 889 N N . ARG A 1 111 ? 8.353 21.037 -17.534 1.00 64.06 111 ARG A N 1
ATOM 890 C CA . ARG A 1 111 ? 9.311 21.057 -16.416 1.00 64.06 111 ARG A CA 1
ATOM 891 C C . ARG A 1 111 ? 10.770 21.108 -16.862 1.00 64.06 111 ARG A C 1
ATOM 893 O O . ARG A 1 111 ? 11.606 21.593 -16.110 1.00 64.06 111 ARG A O 1
ATOM 900 N N . GLY A 1 112 ? 11.065 20.680 -18.089 1.00 67.19 112 GLY A N 1
ATOM 901 C CA . GLY A 1 112 ? 12.420 20.588 -18.633 1.00 67.19 112 GLY A CA 1
ATOM 902 C C . GLY A 1 112 ? 13.236 19.415 -18.082 1.00 67.19 112 GLY A C 1
ATOM 903 O O . GLY A 1 112 ? 14.453 19.417 -18.239 1.00 67.19 112 GLY A O 1
ATOM 904 N N . GLU A 1 113 ? 12.587 18.441 -17.441 1.00 71.06 113 GLU A N 1
ATOM 905 C CA . GLU A 1 113 ? 13.208 17.248 -16.850 1.00 71.06 113 GLU A CA 1
ATOM 906 C C . GLU A 1 113 ? 12.851 15.994 -17.664 1.00 71.06 113 GLU A C 1
ATOM 908 O O . GLU A 1 113 ? 11.852 15.976 -18.392 1.00 71.06 113 GLU A O 1
ATOM 913 N N . VAL A 1 114 ? 13.676 14.948 -17.573 1.00 74.94 114 VAL A N 1
ATOM 914 C CA . VAL A 1 114 ? 13.387 13.653 -18.204 1.00 74.94 114 VAL A CA 1
ATOM 915 C C . VAL A 1 114 ? 12.357 12.916 -17.345 1.00 74.94 114 VAL A C 1
ATOM 917 O O . VAL A 1 114 ? 12.499 12.849 -16.126 1.00 74.94 114 VAL A O 1
ATOM 920 N N . VAL A 1 115 ? 11.318 12.341 -17.959 1.00 74.69 115 VAL A N 1
ATOM 921 C CA . VAL A 1 115 ? 10.208 11.704 -17.218 1.00 74.69 115 VAL A CA 1
ATOM 922 C C . VAL A 1 115 ? 10.693 10.540 -16.333 1.00 74.69 115 VAL A C 1
ATOM 924 O O . VAL A 1 115 ? 10.151 10.300 -15.252 1.00 74.69 115 VAL A O 1
ATOM 927 N N . ILE A 1 116 ? 11.764 9.848 -16.734 1.00 76.06 116 ILE A N 1
ATOM 928 C CA . ILE A 1 116 ? 12.397 8.785 -15.939 1.00 76.06 116 ILE A CA 1
ATOM 929 C C . ILE A 1 116 ? 12.927 9.275 -14.577 1.00 76.06 116 ILE A C 1
ATOM 931 O O . ILE A 1 116 ? 12.791 8.567 -13.572 1.00 76.06 116 ILE A O 1
ATOM 935 N N . ASP A 1 117 ? 13.449 10.503 -14.510 1.00 78.75 117 ASP A N 1
ATOM 936 C CA . ASP A 1 117 ? 13.962 11.104 -13.275 1.00 78.75 117 ASP A CA 1
ATOM 937 C C . ASP A 1 117 ? 12.819 11.417 -12.307 1.00 78.75 117 ASP A C 1
ATOM 939 O O . ASP A 1 117 ? 12.936 11.195 -11.097 1.00 78.75 117 ASP A O 1
ATOM 943 N N . GLU A 1 118 ? 11.675 11.861 -12.837 1.00 81.00 118 GLU A N 1
ATOM 944 C CA . GLU A 1 118 ? 10.461 12.089 -12.053 1.00 81.00 118 GLU A CA 1
ATOM 945 C C . GLU A 1 118 ? 9.941 10.776 -11.453 1.00 81.00 118 GLU A C 1
ATOM 947 O O . GLU A 1 118 ? 9.660 10.713 -10.252 1.00 81.00 118 GLU A O 1
ATOM 952 N N . VAL A 1 119 ? 9.884 9.704 -12.253 1.00 82.50 119 VAL A N 1
ATOM 953 C CA . VAL A 1 119 ? 9.487 8.364 -11.790 1.00 82.50 119 VAL A CA 1
ATOM 954 C C . VAL A 1 119 ? 10.425 7.863 -10.691 1.00 82.50 119 VAL A C 1
ATOM 956 O O . VAL A 1 119 ? 9.964 7.385 -9.647 1.00 82.50 119 VAL A O 1
ATOM 959 N N . SER A 1 120 ? 11.736 8.008 -10.892 1.00 83.00 120 SER A N 1
ATOM 960 C CA . SER A 1 120 ? 12.750 7.635 -9.906 1.00 83.00 120 SER A CA 1
ATOM 961 C C . SER A 1 120 ? 12.576 8.429 -8.608 1.00 83.00 120 SER A C 1
ATOM 963 O O . SER A 1 120 ? 12.491 7.842 -7.527 1.00 83.00 120 SER A O 1
ATOM 965 N N . SER A 1 121 ? 12.420 9.752 -8.697 1.00 86.12 121 SER A N 1
ATOM 966 C CA . SER A 1 121 ? 12.201 10.638 -7.548 1.00 86.12 121 SER A CA 1
ATOM 967 C C . SER A 1 121 ? 10.919 10.295 -6.781 1.00 86.12 121 SER A C 1
ATOM 969 O O . SER A 1 121 ? 10.944 10.140 -5.555 1.00 86.12 121 SER A O 1
ATOM 971 N N . ALA A 1 122 ? 9.807 10.082 -7.489 1.00 87.69 122 ALA A N 1
ATOM 972 C CA . ALA A 1 122 ? 8.529 9.701 -6.894 1.00 87.69 122 ALA A CA 1
ATOM 973 C C . ALA A 1 122 ? 8.613 8.343 -6.181 1.00 87.69 122 ALA A C 1
ATOM 975 O O . ALA A 1 122 ? 8.104 8.189 -5.066 1.00 87.69 122 ALA A O 1
ATOM 976 N N . MET A 1 123 ? 9.299 7.366 -6.780 1.00 89.12 123 MET A N 1
ATOM 977 C CA . MET A 1 123 ? 9.553 6.075 -6.145 1.00 89.12 123 MET A CA 1
ATOM 978 C C . MET A 1 123 ? 10.411 6.231 -4.883 1.00 89.12 123 MET A C 1
ATOM 980 O O . MET A 1 123 ? 10.055 5.654 -3.853 1.00 89.12 123 MET A O 1
ATOM 984 N N . LYS A 1 124 ? 11.503 7.012 -4.927 1.00 90.06 124 LYS A N 1
ATOM 985 C CA . LYS A 1 124 ? 12.357 7.260 -3.752 1.00 90.06 124 LYS A CA 1
ATOM 986 C C . LYS A 1 124 ? 11.529 7.839 -2.600 1.00 90.06 124 LYS A C 1
ATOM 988 O O . LYS A 1 124 ? 11.490 7.256 -1.518 1.00 90.06 124 LYS A O 1
ATOM 993 N N . GLN A 1 125 ? 10.757 8.895 -2.868 1.00 91.19 125 GLN A N 1
ATOM 994 C CA . GLN A 1 125 ? 9.862 9.505 -1.877 1.00 91.19 125 GLN A CA 1
ATOM 995 C C . GLN A 1 125 ? 8.799 8.525 -1.361 1.00 91.19 125 GLN A C 1
ATOM 997 O O . GLN A 1 125 ? 8.447 8.548 -0.179 1.00 91.19 125 GLN A O 1
ATOM 1002 N N . CYS A 1 126 ? 8.269 7.652 -2.220 1.00 92.12 126 CYS A N 1
ATOM 1003 C CA . CYS A 1 126 ? 7.310 6.627 -1.818 1.00 92.12 126 CYS A CA 1
ATOM 1004 C C . CYS A 1 126 ? 7.931 5.640 -0.815 1.00 92.12 126 CYS A C 1
ATOM 1006 O O . CYS A 1 126 ? 7.364 5.430 0.261 1.00 92.12 126 CYS A O 1
ATOM 1008 N N . LEU A 1 127 ? 9.108 5.087 -1.130 1.00 92.00 127 LEU A N 1
ATOM 1009 C CA . LEU A 1 127 ? 9.829 4.131 -0.281 1.00 92.00 127 LEU A CA 1
ATOM 1010 C C . LEU A 1 127 ? 10.246 4.749 1.066 1.00 92.00 127 LEU A C 1
ATOM 1012 O O . LEU A 1 127 ? 10.096 4.124 2.121 1.00 92.00 127 LEU A O 1
ATOM 1016 N N . GLU A 1 128 ? 10.692 6.005 1.059 1.00 91.50 128 GLU A N 1
ATOM 1017 C CA . GLU A 1 128 ? 10.990 6.752 2.284 1.00 91.50 128 GLU A CA 1
ATOM 1018 C C . GLU A 1 128 ? 9.754 6.964 3.153 1.00 91.50 128 GLU A C 1
ATOM 1020 O O . GLU A 1 128 ? 9.809 6.817 4.370 1.00 91.50 128 GLU A O 1
ATOM 1025 N N . ASN A 1 129 ? 8.622 7.334 2.557 1.00 91.25 129 ASN A N 1
ATOM 1026 C CA . ASN A 1 129 ? 7.430 7.652 3.334 1.00 91.25 129 ASN A CA 1
ATOM 1027 C C . ASN A 1 129 ? 6.722 6.405 3.863 1.00 91.25 129 ASN A C 1
ATOM 1029 O O . ASN A 1 129 ? 6.196 6.441 4.974 1.00 91.25 129 ASN A O 1
ATOM 1033 N N . ILE A 1 130 ? 6.738 5.298 3.118 1.00 90.31 130 ILE A N 1
ATOM 1034 C CA . ILE A 1 130 ? 6.085 4.056 3.545 1.00 90.31 130 ILE A CA 1
ATOM 1035 C C . ILE A 1 130 ? 6.887 3.291 4.611 1.00 90.31 130 ILE A C 1
ATOM 1037 O O . ILE A 1 130 ? 6.304 2.537 5.386 1.00 90.31 130 ILE A O 1
ATOM 1041 N N . SER A 1 131 ? 8.206 3.503 4.692 1.00 89.06 131 SER A N 1
ATOM 1042 C CA . SER A 1 131 ? 9.065 2.909 5.729 1.00 89.06 131 SER A CA 1
ATOM 1043 C C . SER A 1 131 ? 9.015 3.648 7.073 1.00 89.06 131 SER A C 1
ATOM 1045 O O . SER A 1 131 ? 9.456 3.108 8.092 1.00 89.06 131 SER A O 1
ATOM 1047 N N . LYS A 1 132 ? 8.466 4.871 7.117 1.00 89.88 132 LYS A N 1
ATOM 1048 C CA . LYS A 1 132 ? 8.419 5.682 8.341 1.00 89.88 132 LYS A CA 1
ATOM 1049 C C . LYS A 1 132 ? 7.466 5.082 9.385 1.00 89.88 132 LYS A C 1
ATOM 1051 O O . LYS A 1 132 ? 6.312 4.776 9.073 1.00 89.88 132 LYS A O 1
ATOM 1056 N N . PRO A 1 133 ? 7.896 4.982 10.657 1.00 92.12 133 PRO A N 1
ATOM 1057 C CA . PRO A 1 133 ? 6.993 4.692 11.762 1.00 92.12 133 PRO A CA 1
ATOM 1058 C C . PRO A 1 133 ? 5.879 5.736 11.862 1.00 92.12 133 PRO A C 1
ATOM 1060 O O . PRO A 1 133 ? 6.131 6.931 11.706 1.00 92.12 133 PRO A O 1
ATOM 1063 N N . PHE A 1 134 ? 4.666 5.305 12.203 1.00 91.94 134 PHE A N 1
ATOM 1064 C CA . PHE A 1 134 ? 3.535 6.215 12.387 1.00 91.94 134 PHE A CA 1
ATOM 1065 C C . PHE A 1 134 ? 2.722 5.882 13.637 1.00 91.94 134 PHE A C 1
ATOM 1067 O O . PHE A 1 134 ? 2.707 4.752 14.127 1.00 91.94 134 PHE A O 1
ATOM 1074 N N . LEU A 1 135 ? 2.036 6.893 14.167 1.00 93.44 135 LEU A N 1
ATOM 1075 C CA . LEU A 1 135 ? 1.121 6.729 15.289 1.00 93.44 135 LEU A CA 1
ATOM 1076 C C . LEU A 1 135 ? -0.196 6.133 14.790 1.00 93.44 135 LEU A C 1
ATOM 1078 O O . LEU A 1 135 ? -0.845 6.727 13.927 1.00 93.44 135 LEU A O 1
ATOM 1082 N N . VAL A 1 136 ? -0.621 4.999 15.349 1.00 92.56 136 VAL A N 1
ATOM 1083 C CA . VAL A 1 136 ? -1.924 4.415 15.010 1.00 92.56 136 VAL A CA 1
ATOM 1084 C C . VAL A 1 136 ? -3.025 5.367 15.489 1.00 92.56 136 VAL A C 1
ATOM 1086 O O . VAL A 1 136 ? -3.126 5.610 16.701 1.00 92.56 136 VAL A O 1
ATOM 1089 N N . PRO A 1 137 ? -3.863 5.903 14.581 1.00 92.06 137 PRO A N 1
ATOM 1090 C CA . PRO A 1 137 ? -4.868 6.894 14.940 1.00 92.06 137 PRO A CA 1
ATOM 1091 C C . PRO A 1 137 ? -5.775 6.413 16.078 1.00 92.06 137 PRO A C 1
ATOM 1093 O O . PRO A 1 137 ? -6.229 5.271 16.096 1.00 92.06 137 PRO A O 1
ATOM 1096 N N . GLY A 1 138 ? -6.034 7.284 17.054 1.00 88.06 138 GLY A N 1
ATOM 1097 C CA . GLY A 1 138 ? -6.844 6.946 18.231 1.00 88.06 138 GLY A CA 1
ATOM 1098 C C . GLY A 1 138 ? -6.118 6.163 19.330 1.00 88.06 138 GLY A C 1
ATOM 1099 O O . GLY A 1 138 ? -6.764 5.757 20.292 1.00 88.06 138 GLY A O 1
ATOM 1100 N N . SER A 1 139 ? -4.797 5.984 19.236 1.00 89.00 139 SER A N 1
ATOM 1101 C CA . SER A 1 139 ? -3.970 5.403 20.303 1.00 89.00 139 SER A CA 1
ATOM 1102 C C . SER A 1 139 ? -2.628 6.130 20.467 1.00 89.00 139 SER A C 1
ATOM 1104 O O . SER A 1 139 ? -2.336 7.094 19.761 1.00 89.00 139 SER A O 1
ATOM 1106 N N . LYS A 1 140 ? -1.810 5.655 21.415 1.00 87.94 140 LYS A N 1
ATOM 1107 C CA . LYS A 1 140 ? -0.399 6.044 21.584 1.00 87.94 140 LYS A CA 1
ATOM 1108 C C . LYS A 1 140 ? 0.584 5.030 20.977 1.00 87.94 140 LYS A C 1
ATOM 1110 O O . LYS A 1 140 ? 1.785 5.116 21.214 1.00 87.94 140 LYS A O 1
ATOM 1115 N N . ILE A 1 141 ? 0.075 4.045 20.238 1.00 88.44 141 ILE A N 1
ATOM 1116 C CA . ILE A 1 141 ? 0.867 2.932 19.718 1.00 88.44 141 ILE A CA 1
ATOM 1117 C C . ILE A 1 141 ? 1.594 3.398 18.457 1.00 88.44 141 ILE A C 1
ATOM 1119 O O . ILE A 1 141 ? 0.964 3.841 17.495 1.00 88.44 141 ILE A O 1
ATOM 1123 N N . ILE A 1 142 ? 2.923 3.292 18.460 1.00 91.69 142 ILE A N 1
ATOM 1124 C CA . ILE A 1 142 ? 3.751 3.544 17.278 1.00 91.69 142 ILE A CA 1
ATOM 1125 C C . ILE A 1 142 ? 3.846 2.241 16.488 1.00 91.69 142 ILE A C 1
ATOM 1127 O O . ILE A 1 142 ? 4.423 1.263 16.964 1.00 91.69 142 ILE A O 1
ATOM 1131 N N . HIS A 1 143 ? 3.296 2.236 15.278 1.00 90.31 143 HIS A N 1
ATOM 1132 C CA . HIS A 1 143 ? 3.427 1.128 14.345 1.00 90.31 143 HIS A CA 1
ATOM 1133 C C . HIS A 1 143 ? 4.689 1.300 13.495 1.00 90.31 143 HIS A C 1
ATOM 1135 O O . HIS A 1 143 ? 4.970 2.390 12.993 1.00 90.31 143 HIS A O 1
ATOM 1141 N N . ARG A 1 144 ? 5.453 0.215 13.351 1.00 90.75 144 ARG A N 1
ATOM 1142 C CA . ARG A 1 144 ? 6.698 0.154 12.578 1.00 90.75 144 ARG A CA 1
ATOM 1143 C C . ARG A 1 144 ? 6.547 -0.939 11.519 1.00 90.75 144 ARG A C 1
ATOM 1145 O O . ARG A 1 144 ? 6.634 -2.110 11.885 1.00 90.75 144 ARG A O 1
ATOM 1152 N N . PRO A 1 145 ? 6.248 -0.587 10.260 1.00 86.44 145 PRO A N 1
ATOM 1153 C CA . PRO A 1 145 ? 6.078 -1.584 9.214 1.00 86.44 145 PRO A CA 1
ATOM 1154 C C . PRO A 1 145 ? 7.437 -2.158 8.790 1.00 86.44 145 PRO A C 1
ATOM 1156 O O . PRO A 1 145 ? 8.383 -1.415 8.542 1.00 86.44 145 PRO A O 1
ATOM 1159 N N . GLU A 1 146 ? 7.519 -3.480 8.667 1.00 89.88 146 GLU A N 1
ATOM 1160 C CA . GLU A 1 146 ? 8.630 -4.170 8.006 1.00 89.88 146 GLU A CA 1
ATOM 1161 C C . GLU A 1 146 ? 8.219 -4.487 6.569 1.00 89.88 146 GLU A C 1
ATOM 1163 O O . GLU A 1 146 ? 7.211 -5.164 6.351 1.00 89.88 146 GLU A O 1
ATOM 1168 N N . ILE A 1 147 ? 8.967 -4.003 5.578 1.00 92.94 147 ILE A N 1
ATOM 1169 C CA . ILE A 1 147 ? 8.549 -4.101 4.175 1.00 92.94 147 ILE A CA 1
ATOM 1170 C C . ILE A 1 147 ? 9.632 -4.810 3.369 1.00 92.94 147 ILE A C 1
ATOM 1172 O O . ILE A 1 147 ? 10.727 -4.289 3.195 1.00 92.94 147 ILE A O 1
ATOM 1176 N N . TYR A 1 148 ? 9.320 -5.992 2.847 1.00 94.62 148 TYR A N 1
ATOM 1177 C CA . TYR A 1 148 ? 10.154 -6.651 1.849 1.00 94.62 148 TYR A CA 1
ATOM 1178 C C . TYR A 1 148 ? 9.888 -6.035 0.480 1.00 94.62 148 TYR A C 1
ATOM 1180 O O . TYR A 1 148 ? 8.762 -6.095 -0.013 1.00 94.62 148 TYR A O 1
ATOM 1188 N N . VAL A 1 149 ? 10.915 -5.467 -0.140 1.00 94.94 149 VAL A N 1
ATOM 1189 C CA . VAL A 1 149 ? 10.813 -4.769 -1.419 1.00 94.94 149 VAL A CA 1
ATOM 1190 C C . VAL A 1 149 ? 11.592 -5.521 -2.492 1.00 94.94 149 VAL A C 1
ATOM 1192 O O . VAL A 1 149 ? 12.726 -5.953 -2.289 1.00 94.94 149 VAL A O 1
ATOM 1195 N N . THR A 1 150 ? 10.970 -5.686 -3.654 1.00 94.88 150 THR A N 1
ATOM 1196 C CA . THR A 1 150 ? 11.640 -6.076 -4.901 1.00 94.88 150 THR A CA 1
ATOM 1197 C C . THR A 1 150 ? 11.319 -5.026 -5.949 1.00 94.88 150 THR A C 1
ATOM 1199 O O . THR A 1 150 ? 10.172 -4.599 -6.054 1.00 94.88 150 THR A O 1
ATOM 1202 N N . ILE A 1 151 ? 12.319 -4.594 -6.704 1.00 93.56 151 ILE A N 1
ATOM 1203 C CA . ILE A 1 151 ? 12.177 -3.565 -7.730 1.00 93.56 151 ILE A CA 1
ATOM 1204 C C . ILE A 1 151 ? 12.667 -4.147 -9.042 1.00 93.56 151 ILE A C 1
ATOM 1206 O O . ILE A 1 151 ? 13.786 -4.655 -9.135 1.00 93.56 151 ILE A O 1
ATOM 1210 N N . ILE A 1 152 ? 11.795 -4.081 -10.036 1.00 91.12 152 ILE A N 1
ATOM 1211 C CA . ILE A 1 152 ? 11.996 -4.599 -11.375 1.00 91.12 152 ILE A CA 1
ATOM 1212 C C . ILE A 1 152 ? 11.916 -3.414 -12.330 1.00 91.12 152 ILE A C 1
ATOM 1214 O O . ILE A 1 152 ? 10.946 -2.667 -12.289 1.00 91.12 152 ILE A O 1
ATOM 1218 N N . ALA A 1 153 ? 12.913 -3.262 -13.186 1.00 87.81 153 ALA A N 1
ATOM 1219 C CA . ALA A 1 153 ? 12.884 -2.395 -14.346 1.00 87.81 153 ALA A CA 1
ATOM 1220 C C . ALA A 1 153 ? 12.443 -3.195 -15.574 1.00 87.81 153 ALA A C 1
ATOM 1222 O O . ALA A 1 153 ? 12.930 -4.299 -15.823 1.00 87.81 153 ALA A O 1
ATOM 1223 N N . HIS A 1 154 ? 11.544 -2.631 -16.369 1.00 83.38 154 HIS A N 1
ATOM 1224 C CA . HIS A 1 154 ? 11.123 -3.176 -17.646 1.00 83.38 154 HIS A CA 1
ATOM 1225 C C . HIS A 1 154 ? 11.553 -2.251 -18.779 1.00 83.38 154 HIS A C 1
ATOM 1227 O O . HIS A 1 154 ? 11.227 -1.077 -18.785 1.00 83.38 154 HIS A O 1
ATOM 1233 N N . SER A 1 155 ? 12.264 -2.791 -19.758 1.00 77.25 155 SER A N 1
ATOM 1234 C CA . SER A 1 155 ? 12.706 -2.068 -20.940 1.00 77.25 155 SER A CA 1
ATOM 1235 C C . SER A 1 155 ? 12.744 -3.057 -22.103 1.00 77.25 155 SER A C 1
ATOM 1237 O O . SER A 1 155 ? 13.223 -4.185 -21.930 1.00 77.25 155 SER A O 1
ATOM 1239 N N . PRO A 1 156 ? 12.248 -2.683 -23.293 1.00 66.69 156 PRO A N 1
ATOM 1240 C CA . PRO A 1 156 ? 12.266 -3.560 -24.462 1.00 66.69 156 PRO A CA 1
ATOM 1241 C C . PRO A 1 156 ? 13.691 -3.834 -24.969 1.00 66.69 156 PRO A C 1
ATOM 1243 O O . PRO A 1 156 ? 13.886 -4.752 -25.761 1.00 66.69 156 PRO A O 1
ATOM 1246 N N . PHE A 1 157 ? 14.680 -3.064 -24.507 1.00 64.25 157 PHE A N 1
ATOM 1247 C CA . PHE A 1 157 ? 16.082 -3.179 -24.906 1.00 64.25 157 PHE A CA 1
ATOM 1248 C C . PHE A 1 157 ? 16.882 -4.210 -24.105 1.00 64.25 157 PHE A C 1
ATOM 1250 O O . PHE A 1 157 ? 18.053 -4.441 -24.406 1.00 64.25 157 PHE A O 1
ATOM 1257 N N . PHE A 1 158 ? 16.291 -4.846 -23.087 1.00 66.12 158 PHE A N 1
ATOM 1258 C CA . PHE A 1 158 ? 17.025 -5.839 -22.308 1.00 66.12 158 PHE A CA 1
ATOM 1259 C C . PHE A 1 158 ? 17.399 -7.054 -23.145 1.00 66.12 158 PHE A C 1
ATOM 1261 O O . PHE A 1 158 ? 16.545 -7.770 -23.668 1.00 66.12 158 PHE A O 1
ATOM 1268 N N . THR A 1 159 ? 18.699 -7.325 -23.195 1.00 54.97 159 THR A N 1
ATOM 1269 C CA . THR A 1 159 ? 19.261 -8.502 -23.857 1.00 54.97 159 THR A CA 1
ATOM 1270 C C . THR A 1 159 ? 19.282 -9.717 -22.924 1.00 54.97 159 THR A C 1
ATOM 1272 O O . THR A 1 159 ? 19.294 -10.851 -23.402 1.00 54.97 159 THR A O 1
ATOM 1275 N N . ASN A 1 160 ? 19.217 -9.508 -21.598 1.00 60.31 160 ASN A N 1
ATOM 1276 C CA . ASN A 1 160 ? 19.145 -10.568 -20.589 1.00 60.31 160 ASN A CA 1
ATOM 1277 C C . ASN A 1 160 ? 18.052 -10.291 -19.525 1.00 60.31 160 ASN A C 1
ATOM 1279 O O . ASN A 1 160 ? 18.045 -9.210 -18.933 1.00 60.31 160 ASN A O 1
ATOM 1283 N N . PRO A 1 161 ? 17.180 -11.270 -19.196 1.00 59.12 161 PRO A N 1
ATOM 1284 C CA . PRO A 1 161 ? 16.192 -11.155 -18.118 1.00 59.12 161 PRO A CA 1
ATOM 1285 C C . PRO A 1 161 ? 16.755 -10.735 -16.752 1.00 59.12 161 PRO A C 1
ATOM 1287 O O . PRO A 1 161 ? 16.045 -10.105 -15.976 1.00 59.12 161 PRO A O 1
ATOM 1290 N N . THR A 1 162 ? 18.017 -11.045 -16.431 1.00 60.38 162 THR A N 1
ATOM 1291 C CA . THR A 1 162 ? 18.614 -10.650 -15.141 1.00 60.38 162 THR A CA 1
ATOM 1292 C C . THR A 1 162 ? 18.822 -9.143 -15.005 1.00 60.38 162 THR A C 1
ATOM 1294 O O . THR A 1 162 ? 18.876 -8.652 -13.884 1.00 60.38 162 THR A O 1
ATOM 1297 N N . GLN A 1 163 ? 18.902 -8.399 -16.114 1.00 61.94 163 GLN A N 1
ATOM 1298 C CA . GLN A 1 163 ? 19.033 -6.933 -16.096 1.00 61.94 163 GLN A CA 1
ATOM 1299 C C . GLN A 1 163 ? 17.753 -6.235 -15.617 1.00 61.94 163 GLN A C 1
ATOM 1301 O O . GLN A 1 163 ? 17.783 -5.060 -15.272 1.00 61.94 163 GLN A O 1
ATOM 1306 N N . GLN A 1 164 ? 16.638 -6.966 -15.564 1.00 75.12 164 GLN A N 1
ATOM 1307 C CA . GLN A 1 164 ? 15.348 -6.428 -15.155 1.00 75.12 164 GLN A CA 1
ATOM 1308 C C . GLN A 1 164 ? 15.214 -6.308 -13.638 1.00 75.12 164 GLN A C 1
ATOM 1310 O O . GLN A 1 164 ? 14.351 -5.580 -13.178 1.00 75.12 164 GLN A O 1
ATOM 1315 N N . VAL A 1 165 ? 16.018 -7.001 -12.829 1.00 87.12 165 VAL A N 1
ATOM 1316 C CA . VAL A 1 165 ? 15.851 -6.991 -11.366 1.00 87.12 165 VAL A CA 1
ATOM 1317 C C . VAL A 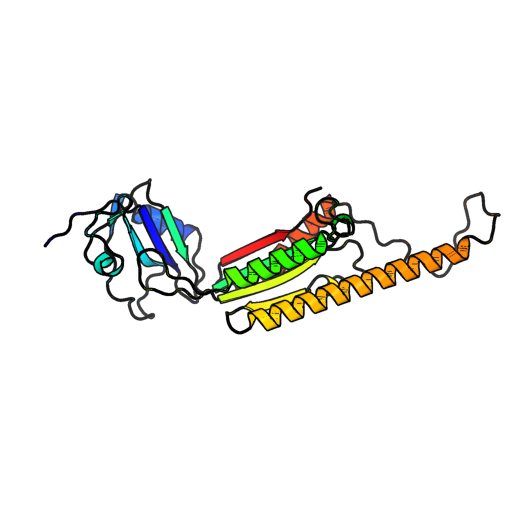1 165 ? 16.874 -6.049 -10.738 1.00 87.12 165 VAL A C 1
ATOM 1319 O O . VAL A 1 165 ? 18.047 -6.392 -10.631 1.00 87.12 165 VAL A O 1
ATOM 1322 N N . LEU A 1 166 ? 16.424 -4.873 -10.294 1.00 89.06 166 LEU A N 1
ATOM 1323 C CA . LEU A 1 166 ? 17.284 -3.885 -9.631 1.00 89.06 166 LEU A CA 1
ATOM 1324 C C . LEU A 1 166 ? 17.574 -4.289 -8.183 1.00 89.06 166 LEU A C 1
ATOM 1326 O O . LEU A 1 166 ? 18.702 -4.209 -7.707 1.00 89.06 166 LEU A O 1
ATOM 1330 N N . VAL A 1 167 ? 16.535 -4.731 -7.473 1.00 91.94 167 VAL A N 1
ATOM 1331 C CA . VAL A 1 167 ? 16.607 -5.139 -6.066 1.00 91.94 167 VAL A CA 1
ATOM 1332 C C . VAL A 1 167 ? 15.676 -6.320 -5.861 1.00 91.94 167 VAL A C 1
ATOM 1334 O O . VAL A 1 167 ? 14.540 -6.279 -6.320 1.00 91.94 167 VAL A O 1
ATOM 1337 N N . GLN A 1 168 ? 16.111 -7.344 -5.127 1.00 92.75 168 GLN A N 1
ATOM 1338 C CA . GLN A 1 168 ? 15.286 -8.508 -4.807 1.00 92.75 168 GLN A CA 1
ATOM 1339 C C . GLN A 1 168 ? 15.232 -8.753 -3.300 1.00 92.75 168 GLN A C 1
ATOM 1341 O O . GLN A 1 168 ? 16.264 -8.897 -2.651 1.00 92.75 168 GLN A O 1
ATOM 1346 N N . GLY A 1 169 ? 14.019 -8.858 -2.753 1.00 92.38 169 GLY A N 1
ATOM 1347 C CA . GLY A 1 169 ? 13.797 -9.332 -1.385 1.00 92.38 169 GLY A CA 1
ATOM 1348 C C . GLY A 1 169 ? 14.399 -8.476 -0.272 1.00 92.38 169 GLY A C 1
ATOM 1349 O O . GLY A 1 169 ? 14.617 -8.991 0.823 1.00 92.38 169 GLY A O 1
ATOM 1350 N N . TRP A 1 170 ? 14.665 -7.193 -0.517 1.00 94.38 170 TRP A N 1
ATOM 1351 C CA . TRP A 1 170 ? 15.298 -6.326 0.471 1.00 94.38 170 TRP A CA 1
ATOM 1352 C C . TRP A 1 170 ? 14.338 -6.018 1.618 1.00 94.38 170 TRP A C 1
ATOM 1354 O O . TRP A 1 170 ? 13.261 -5.470 1.395 1.00 94.38 170 TRP A O 1
ATOM 1364 N N . LEU A 1 171 ? 14.723 -6.338 2.855 1.00 93.75 171 LEU A N 1
ATOM 1365 C CA . LEU A 1 171 ? 13.965 -5.939 4.040 1.00 93.75 171 LEU A CA 1
ATOM 1366 C C . LEU A 1 171 ? 14.255 -4.469 4.352 1.00 93.75 171 LEU A C 1
ATOM 1368 O O . LEU A 1 171 ? 15.300 -4.139 4.906 1.00 93.75 171 LEU A O 1
ATOM 1372 N N . MET A 1 172 ? 13.325 -3.596 3.993 1.00 91.94 172 MET A N 1
ATOM 1373 C CA . MET A 1 172 ? 13.413 -2.156 4.197 1.00 91.94 172 MET A CA 1
ATOM 1374 C C . MET A 1 172 ? 12.969 -1.771 5.614 1.00 91.94 172 MET A C 1
ATOM 1376 O O . MET A 1 172 ? 11.920 -2.214 6.090 1.00 91.94 172 MET A O 1
ATOM 1380 N N . ASN A 1 173 ? 13.765 -0.924 6.267 1.00 86.00 173 ASN A N 1
ATOM 1381 C CA . ASN A 1 173 ? 13.482 -0.309 7.562 1.00 86.00 173 ASN A CA 1
ATOM 1382 C C . ASN A 1 173 ? 13.934 1.165 7.568 1.00 86.00 173 ASN A C 1
ATOM 1384 O O . ASN A 1 173 ? 14.525 1.646 6.601 1.00 86.00 173 ASN A O 1
ATOM 1388 N N . SER A 1 174 ? 13.662 1.884 8.660 1.00 83.31 174 SER A N 1
ATOM 1389 C CA . SER A 1 174 ? 14.033 3.302 8.798 1.00 83.31 174 SER A CA 1
ATOM 1390 C C . SER A 1 174 ? 15.536 3.570 8.730 1.00 83.31 174 SER A C 1
ATOM 1392 O O . SER A 1 174 ? 15.927 4.703 8.480 1.00 83.31 174 SER A O 1
ATOM 1394 N N . ASP A 1 175 ? 16.362 2.553 8.965 1.00 87.06 175 ASP A N 1
ATOM 1395 C CA . ASP A 1 175 ? 17.803 2.708 9.159 1.00 87.06 175 ASP A CA 1
ATOM 1396 C C . ASP A 1 175 ? 18.590 2.354 7.886 1.00 87.06 175 ASP A C 1
ATOM 1398 O O . ASP A 1 175 ? 19.727 2.785 7.712 1.00 87.06 175 ASP A O 1
ATOM 1402 N N . ASN A 1 176 ? 18.002 1.555 6.988 1.00 91.94 176 ASN A N 1
ATOM 1403 C CA . ASN A 1 176 ? 18.647 1.059 5.773 1.00 91.94 176 ASN A CA 1
ATOM 1404 C C . ASN A 1 176 ? 18.069 1.635 4.474 1.00 91.94 176 ASN A C 1
ATOM 1406 O O . ASN A 1 176 ? 18.591 1.325 3.398 1.00 91.94 176 ASN A O 1
ATOM 1410 N N . ILE A 1 177 ? 17.033 2.474 4.568 1.00 91.44 177 ILE A N 1
ATOM 1411 C CA . ILE A 1 177 ? 16.382 3.097 3.415 1.00 91.44 177 ILE A CA 1
ATOM 1412 C C . ILE A 1 177 ? 17.383 3.862 2.547 1.00 91.44 177 ILE A C 1
ATOM 1414 O O . ILE A 1 177 ? 17.454 3.608 1.350 1.00 91.44 177 ILE A O 1
ATOM 1418 N N . ASP A 1 178 ? 18.252 4.685 3.135 1.00 92.44 178 ASP A N 1
ATOM 1419 C CA . ASP A 1 178 ? 19.232 5.474 2.376 1.00 92.44 178 ASP A CA 1
ATOM 1420 C C . ASP A 1 178 ? 20.190 4.586 1.570 1.00 92.44 178 ASP A C 1
ATOM 1422 O O . ASP A 1 178 ? 20.564 4.898 0.439 1.00 92.44 178 ASP A O 1
ATOM 1426 N N . SER A 1 179 ? 20.579 3.436 2.129 1.00 94.44 179 SER A N 1
ATOM 1427 C CA . SER A 1 179 ? 21.442 2.472 1.434 1.00 94.44 179 SER A CA 1
ATOM 1428 C C . SER A 1 179 ? 20.721 1.819 0.256 1.00 94.44 179 SER A C 1
ATOM 1430 O O . SER A 1 179 ? 21.315 1.646 -0.808 1.00 94.44 179 SER A O 1
ATOM 1432 N N . LEU A 1 180 ? 19.438 1.492 0.434 1.00 92.94 180 LEU A N 1
ATOM 1433 C CA . LEU A 1 180 ? 18.588 0.953 -0.622 1.00 92.94 180 LEU A CA 1
ATOM 1434 C C . LEU A 1 180 ? 18.395 1.972 -1.755 1.00 92.94 180 LEU A C 1
ATOM 1436 O O . LEU A 1 180 ? 18.574 1.622 -2.917 1.00 92.94 180 LEU A O 1
ATOM 1440 N N . LEU A 1 181 ? 18.087 3.232 -1.439 1.00 92.25 181 LEU A N 1
ATOM 1441 C CA . LEU A 1 181 ? 17.880 4.282 -2.443 1.00 92.25 181 LEU A CA 1
ATOM 1442 C C . LEU A 1 181 ? 19.142 4.535 -3.274 1.00 92.25 181 LEU A C 1
ATOM 1444 O O . LEU A 1 181 ? 19.070 4.590 -4.501 1.00 92.25 181 LEU A O 1
ATOM 1448 N N . ASN A 1 182 ? 20.304 4.596 -2.615 1.00 92.25 182 ASN A N 1
ATOM 1449 C CA . ASN A 1 182 ? 21.596 4.725 -3.289 1.00 92.25 182 ASN A CA 1
ATOM 1450 C C . ASN A 1 182 ? 21.915 3.522 -4.189 1.00 92.25 182 ASN A C 1
ATOM 1452 O O . ASN A 1 182 ? 22.547 3.682 -5.233 1.00 92.25 182 ASN A O 1
ATOM 1456 N N . LEU A 1 183 ? 21.518 2.309 -3.789 1.00 92.31 183 LEU A N 1
ATOM 1457 C CA . LEU A 1 183 ? 21.676 1.113 -4.617 1.00 92.31 183 LEU A CA 1
ATOM 1458 C C . LEU A 1 183 ? 20.800 1.203 -5.870 1.00 92.31 183 LEU A C 1
ATOM 1460 O O . LEU A 1 183 ? 21.299 0.984 -6.969 1.00 92.31 183 LEU A O 1
ATOM 1464 N N . ILE A 1 184 ? 19.526 1.562 -5.707 1.00 90.19 184 ILE A N 1
ATOM 1465 C CA . ILE A 1 184 ? 18.574 1.669 -6.818 1.00 90.19 184 ILE A CA 1
ATOM 1466 C C . ILE A 1 184 ? 19.043 2.705 -7.838 1.00 90.19 184 ILE A C 1
ATOM 1468 O O . ILE A 1 184 ? 19.055 2.417 -9.029 1.00 90.19 184 ILE A O 1
ATOM 1472 N N . GLU A 1 185 ? 19.484 3.875 -7.375 1.00 89.56 185 GLU A N 1
ATOM 1473 C CA . GLU A 1 185 ? 20.011 4.930 -8.243 1.00 89.56 185 GLU A CA 1
ATOM 1474 C C . GLU A 1 185 ? 21.221 4.454 -9.053 1.00 89.56 185 GLU A C 1
ATOM 1476 O O . GLU A 1 185 ? 21.251 4.604 -10.270 1.00 89.56 185 GLU A O 1
ATOM 1481 N N . LYS A 1 186 ? 22.182 3.775 -8.414 1.00 89.06 186 LYS A N 1
ATOM 1482 C CA . LYS A 1 186 ? 23.327 3.184 -9.126 1.00 89.06 186 LYS A CA 1
ATOM 1483 C C . LYS A 1 186 ? 22.898 2.138 -10.150 1.00 89.06 186 LYS A C 1
ATOM 1485 O O . LYS A 1 186 ? 23.478 2.081 -11.234 1.00 89.06 186 LYS A O 1
ATOM 1490 N N . CYS A 1 187 ? 21.921 1.299 -9.805 1.00 87.25 187 CYS A N 1
ATOM 1491 C CA . CYS A 1 187 ? 21.403 0.280 -10.709 1.00 87.25 187 CYS A CA 1
ATOM 1492 C C . CYS A 1 187 ? 20.716 0.906 -11.927 1.00 87.25 187 CYS A C 1
ATOM 1494 O O . CYS A 1 187 ? 20.969 0.439 -13.031 1.00 87.25 187 CYS A O 1
ATOM 1496 N N . ILE A 1 188 ? 19.915 1.962 -11.744 1.00 83.00 188 ILE A N 1
ATOM 1497 C CA . ILE A 1 188 ? 19.275 2.694 -12.848 1.00 83.00 188 ILE A CA 1
ATOM 1498 C C . ILE A 1 188 ? 20.335 3.351 -13.740 1.00 83.00 188 ILE A C 1
ATOM 1500 O O . ILE A 1 188 ? 20.332 3.093 -14.936 1.00 83.00 188 ILE A O 1
ATOM 1504 N N . ASN A 1 189 ? 21.311 4.069 -13.177 1.00 84.19 189 ASN A N 1
ATOM 1505 C CA . ASN A 1 189 ? 22.365 4.715 -13.976 1.00 84.19 189 ASN A CA 1
ATOM 1506 C C . ASN A 1 189 ? 23.179 3.690 -14.787 1.00 84.19 189 ASN A C 1
ATOM 1508 O O . ASN A 1 189 ? 23.428 3.867 -15.973 1.00 84.19 189 ASN A O 1
ATOM 1512 N N . THR A 1 190 ? 23.536 2.556 -14.170 1.00 83.81 190 THR A N 1
ATOM 1513 C CA . THR A 1 190 ? 24.240 1.462 -14.868 1.00 83.81 190 THR A CA 1
ATOM 1514 C C . THR A 1 190 ? 23.392 0.886 -16.005 1.00 83.81 190 THR A C 1
ATOM 1516 O O . THR A 1 190 ? 23.909 0.417 -17.017 1.00 83.81 190 THR A O 1
ATOM 1519 N N . LEU A 1 191 ? 22.076 0.860 -15.824 1.00 79.06 191 LEU A N 1
ATOM 1520 C CA . LEU A 1 191 ? 21.132 0.351 -16.806 1.00 79.06 191 LEU A CA 1
ATOM 1521 C C . LEU A 1 191 ? 20.999 1.306 -17.992 1.00 79.06 191 LEU A C 1
ATOM 1523 O O . LEU A 1 191 ? 21.052 0.849 -19.131 1.00 79.06 191 LEU A O 1
ATOM 1527 N N . GLU A 1 192 ? 20.909 2.606 -17.727 1.00 77.88 192 GLU A N 1
ATOM 1528 C CA . GLU A 1 192 ? 20.940 3.656 -18.746 1.00 77.88 192 GLU A CA 1
ATOM 1529 C C . GLU A 1 192 ? 22.241 3.620 -19.554 1.00 77.88 192 GLU A C 1
ATOM 1531 O O . GLU A 1 192 ? 22.181 3.567 -20.782 1.00 77.88 192 GLU A O 1
ATOM 1536 N N . ASP A 1 193 ? 23.399 3.532 -18.889 1.00 78.81 193 ASP A N 1
ATOM 1537 C CA . ASP A 1 193 ? 24.707 3.422 -19.550 1.00 78.81 193 ASP A CA 1
ATOM 1538 C C . ASP A 1 193 ? 24.775 2.194 -20.474 1.00 78.81 193 ASP A C 1
ATOM 1540 O O . ASP A 1 193 ? 25.268 2.264 -21.602 1.00 78.81 193 ASP A O 1
ATOM 1544 N N . ASN A 1 194 ? 24.247 1.050 -20.025 1.00 76.19 194 ASN A N 1
ATOM 1545 C CA . ASN A 1 194 ? 24.206 -0.167 -20.836 1.00 76.19 194 ASN A CA 1
ATOM 1546 C C . ASN A 1 194 ? 23.291 -0.020 -22.058 1.00 76.19 194 ASN A C 1
ATOM 1548 O O . ASN A 1 194 ? 23.660 -0.467 -23.143 1.00 76.19 194 ASN A O 1
ATOM 1552 N N . ILE A 1 195 ? 22.116 0.598 -21.900 1.00 73.00 195 ILE A N 1
ATOM 1553 C CA . ILE A 1 195 ? 21.198 0.855 -23.018 1.00 73.00 195 ILE A CA 1
ATOM 1554 C C . ILE A 1 195 ? 21.849 1.818 -24.019 1.00 73.00 195 ILE A C 1
ATOM 1556 O O . ILE A 1 195 ? 21.835 1.547 -25.219 1.00 73.00 195 ILE A O 1
ATOM 1560 N N . ALA A 1 196 ? 22.476 2.894 -23.536 1.00 73.50 196 ALA A N 1
ATOM 1561 C CA . ALA A 1 196 ? 23.166 3.869 -24.374 1.00 73.50 196 ALA A CA 1
ATOM 1562 C C . ALA A 1 196 ? 24.311 3.235 -25.180 1.00 73.50 196 ALA A C 1
ATOM 1564 O O . ALA A 1 196 ? 24.436 3.501 -26.375 1.00 73.50 196 ALA A O 1
ATOM 1565 N N . ASN A 1 197 ? 25.105 2.352 -24.563 1.00 73.00 197 ASN A N 1
ATOM 1566 C CA . ASN A 1 197 ? 26.182 1.636 -25.250 1.00 73.00 197 ASN A CA 1
ATOM 1567 C C . ASN A 1 197 ? 25.648 0.696 -26.344 1.00 73.00 197 ASN A C 1
ATOM 1569 O O . ASN A 1 197 ? 26.165 0.705 -27.460 1.00 73.00 197 ASN A O 1
ATOM 1573 N N . VAL A 1 198 ? 24.589 -0.075 -26.063 1.00 68.56 198 VAL A N 1
ATOM 1574 C CA . VAL A 1 198 ? 23.986 -1.005 -27.038 1.00 68.56 198 VAL A CA 1
ATOM 1575 C C . VAL A 1 198 ? 23.382 -0.259 -28.236 1.00 68.56 198 VAL A C 1
ATOM 1577 O O . VAL A 1 198 ? 23.552 -0.684 -29.381 1.00 68.56 198 VAL A O 1
ATOM 1580 N N . GLU A 1 199 ? 22.710 0.871 -28.003 1.00 65.25 199 GLU A N 1
ATOM 1581 C CA . GLU A 1 199 ? 22.178 1.713 -29.084 1.00 65.25 199 GLU A CA 1
ATOM 1582 C C . GLU A 1 199 ? 23.291 2.450 -29.852 1.00 65.25 199 GLU A C 1
ATOM 1584 O O . GLU A 1 199 ? 23.210 2.595 -31.075 1.00 65.25 199 GLU A O 1
ATOM 1589 N N . GLY A 1 200 ? 24.368 2.853 -29.168 1.00 63.50 200 GLY A N 1
ATOM 1590 C CA . GLY A 1 200 ? 25.559 3.443 -29.781 1.00 63.50 200 GLY A CA 1
ATOM 1591 C C . GLY A 1 200 ? 26.253 2.488 -30.756 1.00 63.50 200 GLY A C 1
ATOM 1592 O O . GLY A 1 200 ? 26.457 2.836 -31.921 1.00 63.50 200 GLY A O 1
ATOM 1593 N N . GLU A 1 201 ? 26.519 1.249 -30.328 1.00 63.94 201 GLU A N 1
ATOM 1594 C CA . GLU A 1 201 ? 27.091 0.196 -31.183 1.00 63.94 201 GLU A CA 1
ATOM 1595 C C . GLU A 1 201 ? 26.189 -0.117 -32.391 1.00 63.94 201 GLU A C 1
ATOM 1597 O O . GLU A 1 201 ? 26.671 -0.358 -33.503 1.00 63.94 201 GLU A O 1
ATOM 1602 N N . ARG A 1 202 ? 24.861 -0.059 -32.211 1.00 59.50 202 ARG A N 1
ATOM 1603 C CA . ARG A 1 202 ? 23.882 -0.236 -33.295 1.00 59.50 202 ARG A CA 1
ATOM 1604 C C . ARG A 1 202 ? 23.940 0.903 -34.316 1.00 59.50 202 ARG A C 1
ATOM 1606 O O . ARG A 1 202 ? 23.859 0.644 -35.521 1.00 59.50 202 ARG A O 1
ATOM 1613 N N . PHE A 1 203 ? 24.073 2.150 -33.861 1.00 58.75 203 PHE A N 1
ATOM 1614 C CA . PHE A 1 203 ? 24.175 3.316 -34.739 1.00 58.75 203 PHE A CA 1
ATOM 1615 C C . PHE A 1 203 ? 25.486 3.318 -35.537 1.00 58.75 203 PHE A C 1
ATOM 1617 O O . PHE A 1 203 ? 25.464 3.546 -36.749 1.00 58.75 203 PHE A O 1
ATOM 1624 N N . GLU A 1 204 ? 26.611 2.987 -34.899 1.00 58.53 204 GLU A N 1
ATOM 1625 C CA . GLU A 1 204 ? 27.909 2.860 -35.575 1.00 58.53 204 GLU A CA 1
ATOM 1626 C C . GLU A 1 204 ? 27.924 1.697 -36.582 1.00 58.53 204 GLU A C 1
ATOM 1628 O O . GLU A 1 204 ? 28.402 1.855 -37.711 1.00 58.53 204 GLU A O 1
ATOM 1633 N N . GLY A 1 205 ? 27.301 0.564 -36.234 1.00 54.81 205 GLY A N 1
ATOM 1634 C CA . GLY A 1 205 ? 27.124 -0.577 -37.133 1.00 54.81 205 GLY A CA 1
ATOM 1635 C C . GLY A 1 205 ? 26.276 -0.262 -38.371 1.00 54.81 205 GLY A C 1
ATOM 1636 O O . GLY A 1 205 ? 26.595 -0.736 -39.459 1.00 54.81 205 GLY A O 1
ATOM 1637 N N . LEU A 1 206 ? 25.240 0.581 -38.251 1.00 50.44 206 LEU A N 1
ATOM 1638 C CA . LEU A 1 206 ? 24.462 1.080 -39.399 1.00 50.44 206 LEU A CA 1
ATOM 1639 C C . LEU A 1 206 ? 25.211 2.149 -40.215 1.00 50.44 206 LEU A C 1
ATOM 1641 O O . LEU A 1 206 ? 24.981 2.271 -41.420 1.00 50.44 206 LEU A O 1
ATOM 1645 N N . GLY A 1 207 ? 26.089 2.929 -39.578 1.00 45.34 207 GLY A N 1
ATOM 1646 C CA . GLY A 1 207 ? 26.899 3.966 -40.223 1.00 45.34 207 GLY A CA 1
ATOM 1647 C C . GLY A 1 207 ? 27.936 3.412 -41.203 1.00 45.34 207 GLY A C 1
ATOM 1648 O O . GLY A 1 207 ? 28.229 4.055 -42.210 1.00 45.34 207 GLY A O 1
ATOM 1649 N N . SER A 1 208 ? 28.426 2.190 -40.975 1.00 43.38 208 SER A N 1
ATOM 1650 C CA . SER A 1 208 ? 29.378 1.527 -41.877 1.00 43.38 208 SER A CA 1
ATOM 1651 C C . SER A 1 208 ? 28.756 1.076 -43.214 1.00 43.38 208 SER A C 1
ATOM 1653 O O . SER A 1 208 ? 29.473 0.906 -44.196 1.00 43.38 208 SER A O 1
ATOM 1655 N N . TYR A 1 209 ? 27.423 0.971 -43.307 1.00 46.97 209 TYR A N 1
ATOM 1656 C CA . TYR A 1 209 ? 26.718 0.577 -44.540 1.00 46.97 209 TYR A CA 1
ATOM 1657 C C . TYR A 1 209 ? 26.273 1.750 -45.428 1.00 46.97 209 TYR A C 1
ATOM 1659 O O . TYR A 1 209 ? 25.690 1.523 -46.486 1.00 46.97 209 TYR A O 1
ATOM 1667 N N . LYS A 1 210 ? 26.520 3.007 -45.035 1.00 41.06 210 LYS A N 1
ATOM 1668 C CA . LYS A 1 210 ? 26.079 4.183 -45.812 1.00 41.06 210 LYS A CA 1
ATOM 1669 C C . LYS A 1 210 ? 27.086 4.694 -46.849 1.00 41.06 210 LYS A C 1
ATOM 1671 O O . LYS A 1 210 ? 26.792 5.693 -47.496 1.00 41.06 210 LYS A O 1
ATOM 1676 N N . ASN A 1 211 ? 28.220 4.017 -47.046 1.00 40.09 211 ASN 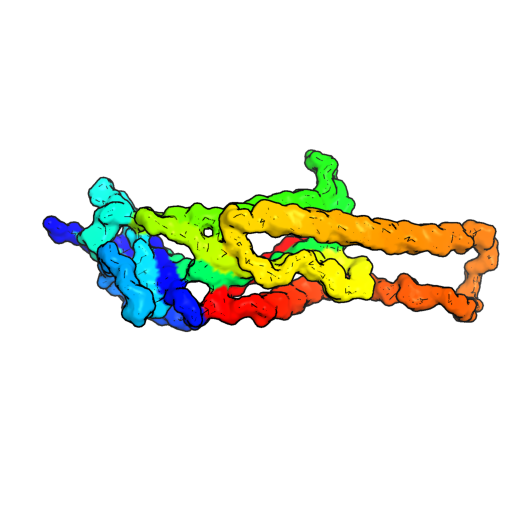A N 1
ATOM 1677 C CA . ASN A 1 211 ? 29.213 4.423 -48.049 1.00 40.09 211 ASN A CA 1
ATOM 1678 C C . ASN A 1 211 ? 29.126 3.702 -49.404 1.00 40.09 211 ASN A C 1
ATOM 1680 O O . ASN A 1 211 ? 29.875 4.082 -50.297 1.00 40.09 211 ASN A O 1
ATOM 1684 N N . ASP A 1 212 ? 28.194 2.766 -49.612 1.00 37.41 212 ASP A N 1
ATOM 1685 C CA . ASP A 1 212 ? 28.011 2.124 -50.921 1.00 37.41 212 ASP A CA 1
ATOM 1686 C C . ASP A 1 212 ? 26.604 2.398 -51.487 1.00 37.41 212 ASP A C 1
ATOM 1688 O O . ASP A 1 212 ? 25.636 1.688 -51.215 1.00 37.41 212 ASP A O 1
ATOM 1692 N N . GLU A 1 213 ? 26.492 3.438 -52.322 1.00 40.03 213 GLU A N 1
ATOM 1693 C CA . GLU A 1 213 ? 25.306 3.815 -53.119 1.00 40.03 213 GLU A CA 1
ATOM 1694 C C . GLU A 1 213 ? 24.934 2.795 -54.229 1.00 40.03 213 GLU A C 1
ATOM 1696 O O . GLU A 1 213 ? 24.504 3.166 -55.321 1.00 40.03 213 GLU A O 1
ATOM 1701 N N . ALA A 1 214 ? 25.048 1.485 -53.999 1.00 38.25 214 ALA A N 1
ATOM 1702 C CA . ALA A 1 214 ? 24.641 0.499 -55.002 1.00 38.25 214 ALA A CA 1
ATOM 1703 C C . ALA A 1 214 ? 24.187 -0.842 -54.410 1.00 38.25 214 ALA A C 1
ATOM 1705 O O . ALA A 1 214 ? 24.839 -1.865 -54.593 1.00 38.25 214 ALA A O 1
ATOM 1706 N N . SER A 1 215 ? 23.009 -0.880 -53.782 1.00 39.12 215 SER A N 1
ATOM 1707 C CA . SER A 1 215 ? 22.196 -2.107 -53.781 1.00 39.12 215 SER A CA 1
ATOM 1708 C C . SER A 1 215 ? 20.709 -1.791 -53.603 1.00 39.12 215 SER A C 1
ATOM 1710 O O . SER A 1 215 ? 20.130 -1.878 -52.524 1.00 39.12 215 SER A O 1
ATOM 1712 N N . LEU A 1 216 ? 20.103 -1.365 -54.712 1.00 42.31 216 LEU A N 1
ATOM 1713 C CA . LEU A 1 216 ? 18.684 -1.037 -54.879 1.00 42.31 216 LEU A CA 1
ATOM 1714 C C . LEU A 1 216 ? 17.789 -2.279 -55.095 1.00 42.31 216 LEU A C 1
ATOM 1716 O O . LEU A 1 216 ? 16.599 -2.133 -55.345 1.00 42.31 216 LEU A O 1
ATOM 1720 N N . LEU A 1 217 ? 18.285 -3.513 -55.016 1.00 35.19 217 LEU A N 1
ATOM 1721 C CA . LEU A 1 217 ? 17.432 -4.687 -55.222 1.00 35.19 217 LEU A CA 1
ATOM 1722 C C . LEU A 1 217 ? 17.718 -5.771 -54.194 1.00 35.19 217 LEU A C 1
ATOM 1724 O O . LEU A 1 217 ? 18.857 -6.170 -53.989 1.00 35.19 217 LEU A O 1
ATOM 1728 N N . GLY A 1 218 ? 16.641 -6.245 -53.566 1.00 47.19 218 GLY A N 1
ATOM 1729 C CA . GLY A 1 218 ? 16.674 -7.338 -52.611 1.00 47.19 218 GLY A CA 1
ATOM 1730 C C . GLY A 1 218 ? 17.349 -8.601 -53.148 1.00 47.19 218 GLY A C 1
ATOM 1731 O O . GLY A 1 218 ? 17.460 -8.810 -54.353 1.00 47.19 218 GLY A O 1
ATOM 1732 N N . MET A 1 219 ? 17.686 -9.469 -52.192 1.00 39.81 219 MET A N 1
ATOM 1733 C CA . MET A 1 219 ? 18.340 -10.777 -52.329 1.00 39.81 219 MET A CA 1
ATOM 1734 C C . MET A 1 219 ? 19.872 -10.755 -52.263 1.00 39.81 219 MET A C 1
ATOM 1736 O O . MET A 1 219 ? 20.538 -10.952 -53.268 1.00 39.81 219 MET A O 1
ATOM 1740 N N . THR A 1 220 ? 20.417 -10.717 -51.044 1.00 28.16 220 THR A N 1
ATOM 1741 C CA . THR A 1 220 ? 21.602 -11.522 -50.692 1.00 28.16 220 THR A CA 1
ATOM 1742 C C . THR A 1 220 ? 21.623 -11.803 -49.190 1.00 28.16 220 THR A C 1
ATOM 1744 O O . THR A 1 220 ? 21.893 -10.947 -48.356 1.00 28.16 220 THR A O 1
ATOM 1747 N N . LEU A 1 221 ? 21.287 -13.049 -48.861 1.00 48.91 221 LEU A N 1
ATOM 1748 C CA . LEU A 1 221 ? 21.613 -13.709 -47.601 1.00 48.91 221 LEU A CA 1
ATOM 1749 C C . LEU A 1 221 ? 23.126 -13.993 -47.559 1.00 48.91 221 LEU A C 1
ATOM 1751 O O . LEU A 1 221 ? 23.694 -14.277 -48.614 1.00 48.91 221 LEU A O 1
ATOM 1755 N N . ASN A 1 222 ? 23.686 -14.039 -46.339 1.00 32.59 222 ASN A N 1
ATOM 1756 C CA . ASN A 1 222 ? 25.018 -14.532 -45.915 1.00 32.59 222 ASN A CA 1
ATOM 1757 C C . ASN A 1 222 ? 26.063 -13.424 -45.675 1.00 32.59 222 ASN A C 1
ATOM 1759 O O . ASN A 1 222 ? 26.344 -12.644 -46.569 1.00 32.59 222 ASN A O 1
ATOM 1763 N N . SER A 1 223 ? 26.744 -13.300 -44.534 1.00 37.16 223 SER A N 1
ATOM 1764 C CA . SER A 1 223 ? 26.835 -14.106 -43.311 1.00 37.16 223 SER A CA 1
ATOM 1765 C C . SER A 1 223 ? 27.521 -13.261 -42.230 1.00 37.16 223 SER A C 1
ATOM 1767 O O . SER A 1 223 ? 28.277 -12.347 -42.543 1.00 37.16 223 SER A O 1
ATOM 1769 N N . SER A 1 224 ? 27.333 -13.654 -40.966 1.00 32.12 224 SER A N 1
ATOM 1770 C CA . SER A 1 224 ? 28.137 -13.284 -39.784 1.00 32.12 224 SER A CA 1
ATOM 1771 C C . SER A 1 224 ? 27.881 -11.950 -39.061 1.00 32.12 224 SER A C 1
ATOM 1773 O O . SER A 1 224 ? 28.831 -11.313 -38.639 1.00 32.12 224 SER A O 1
ATOM 1775 N N . SER A 1 225 ? 26.619 -11.574 -38.791 1.00 34.78 225 SER A N 1
ATOM 1776 C CA . SER A 1 225 ? 26.236 -10.749 -37.606 1.00 34.78 225 SER A CA 1
ATOM 1777 C C . SER A 1 225 ? 24.739 -10.858 -37.227 1.00 34.78 225 SER A C 1
ATOM 1779 O O . SER A 1 225 ? 24.154 -9.935 -36.671 1.00 34.78 225 SER A O 1
ATOM 1781 N N . ASN A 1 226 ? 24.066 -11.977 -37.520 1.00 33.03 226 ASN A N 1
ATOM 1782 C CA . ASN A 1 226 ? 22.598 -12.077 -37.390 1.00 33.03 226 ASN A CA 1
ATOM 1783 C C . ASN A 1 226 ? 22.063 -12.280 -35.956 1.00 33.03 226 ASN A C 1
ATOM 1785 O O . ASN A 1 226 ? 20.872 -12.527 -35.791 1.00 33.03 226 ASN A O 1
ATOM 1789 N N . TYR A 1 227 ? 22.895 -12.164 -34.917 1.00 38.84 227 TYR A N 1
ATOM 1790 C CA . TYR A 1 227 ? 22.428 -12.285 -33.528 1.00 38.84 227 TYR A CA 1
ATOM 1791 C C . TYR A 1 227 ? 21.894 -10.970 -32.936 1.00 38.84 227 TYR A C 1
ATOM 1793 O O . TYR A 1 227 ? 21.233 -11.012 -31.905 1.00 38.84 227 TYR A O 1
ATOM 1801 N N . LEU A 1 228 ? 22.131 -9.822 -33.585 1.00 40.75 228 LEU A N 1
ATOM 1802 C CA . LEU A 1 228 ? 21.728 -8.499 -33.072 1.00 40.75 228 LEU A CA 1
ATOM 1803 C C . LEU A 1 228 ? 20.549 -7.864 -33.829 1.00 40.75 228 LEU A C 1
ATOM 1805 O O . LEU A 1 228 ? 19.949 -6.908 -33.349 1.00 40.75 228 LEU A O 1
ATOM 1809 N N . ALA A 1 229 ? 20.182 -8.395 -35.000 1.00 37.81 229 ALA A N 1
ATOM 1810 C CA . ALA A 1 229 ? 19.161 -7.789 -35.861 1.00 37.81 229 ALA A CA 1
ATOM 1811 C C . ALA A 1 229 ? 17.709 -8.108 -35.450 1.00 37.81 229 ALA A C 1
ATOM 1813 O O . ALA A 1 229 ? 16.790 -7.436 -35.907 1.00 37.81 229 ALA A O 1
ATOM 1814 N N . ASN A 1 230 ? 17.496 -9.094 -34.573 1.00 40.59 230 ASN A N 1
ATOM 1815 C CA . ASN A 1 230 ? 16.167 -9.572 -34.184 1.00 40.59 230 ASN A CA 1
ATOM 1816 C C . ASN A 1 230 ? 15.994 -9.587 -32.657 1.00 40.59 230 ASN A C 1
ATOM 1818 O O . ASN A 1 230 ? 15.661 -10.627 -32.090 1.00 40.59 230 ASN A O 1
ATOM 1822 N N . ILE A 1 231 ? 16.188 -8.456 -31.973 1.00 46.94 231 ILE A N 1
ATOM 1823 C CA . ILE A 1 231 ? 15.470 -8.278 -30.703 1.00 46.94 231 ILE A CA 1
ATOM 1824 C C . ILE A 1 231 ? 14.030 -7.977 -31.123 1.00 46.94 231 ILE A C 1
ATOM 1826 O O . ILE A 1 231 ? 13.803 -6.925 -31.725 1.00 46.94 231 ILE A O 1
ATOM 1830 N N . PRO A 1 232 ? 13.073 -8.906 -30.937 1.00 46.16 232 PRO A N 1
ATOM 1831 C CA . PRO A 1 232 ? 11.694 -8.638 -31.297 1.00 46.16 232 PRO A CA 1
ATOM 1832 C C . PRO A 1 232 ? 11.267 -7.409 -30.502 1.00 46.16 232 PRO A C 1
ATOM 1834 O O . PRO A 1 232 ? 11.312 -7.424 -29.274 1.00 46.16 232 PRO A O 1
ATOM 1837 N N . THR A 1 233 ? 10.897 -6.334 -31.193 1.00 51.09 233 THR A N 1
ATOM 1838 C CA . THR A 1 233 ? 10.241 -5.195 -30.563 1.00 51.09 233 THR A CA 1
ATOM 1839 C C . THR A 1 233 ? 8.945 -5.721 -29.963 1.00 51.09 233 THR A C 1
ATOM 1841 O O . THR A 1 233 ? 7.979 -6.031 -30.661 1.00 51.09 233 THR A O 1
ATOM 1844 N N . ILE A 1 234 ? 8.975 -5.955 -28.654 1.00 58.03 234 ILE A N 1
ATOM 1845 C CA . ILE A 1 234 ? 7.831 -6.450 -27.903 1.00 58.03 234 ILE A CA 1
ATOM 1846 C C . ILE A 1 234 ? 6.749 -5.370 -28.015 1.00 58.03 234 ILE A C 1
ATOM 1848 O O . ILE A 1 234 ? 7.012 -4.205 -27.728 1.00 58.03 234 ILE A O 1
ATOM 1852 N N . SER A 1 235 ? 5.553 -5.746 -28.477 1.00 59.34 235 SER A N 1
ATOM 1853 C CA . SER A 1 235 ? 4.384 -4.854 -28.486 1.00 59.34 235 SER A CA 1
ATOM 1854 C C . SER A 1 235 ? 4.164 -4.252 -27.092 1.00 59.34 235 SER A C 1
ATOM 1856 O O . SER A 1 235 ? 4.376 -4.945 -26.096 1.00 59.34 235 SER A O 1
ATOM 1858 N N . SER A 1 236 ? 3.695 -3.007 -27.000 1.00 59.31 236 SER A N 1
ATOM 1859 C CA . SER A 1 236 ? 3.369 -2.350 -25.722 1.00 59.31 236 SER A CA 1
ATOM 1860 C C . SER A 1 236 ? 2.348 -3.139 -24.882 1.00 59.31 236 SER A C 1
ATOM 1862 O O . SER A 1 236 ? 2.425 -3.194 -23.660 1.00 59.31 236 SER A O 1
ATOM 1864 N N . GLU A 1 237 ? 1.428 -3.874 -25.508 1.00 63.34 237 GLU A N 1
ATOM 1865 C CA . GLU A 1 237 ? 0.528 -4.771 -24.764 1.00 63.34 237 GLU A CA 1
ATOM 1866 C C . GLU A 1 237 ? 1.287 -5.947 -24.128 1.00 63.34 237 GLU A C 1
ATOM 1868 O O . GLU A 1 237 ? 0.989 -6.393 -23.017 1.00 63.34 237 GLU A O 1
ATOM 1873 N N . ALA A 1 238 ? 2.309 -6.449 -24.822 1.00 68.50 238 ALA A N 1
ATOM 1874 C CA . ALA A 1 238 ? 3.156 -7.515 -24.317 1.00 68.50 238 ALA A CA 1
ATOM 1875 C C . ALA A 1 238 ? 4.152 -7.008 -23.256 1.00 68.50 238 ALA A C 1
ATOM 1877 O O . ALA A 1 238 ? 4.500 -7.788 -22.367 1.00 68.50 238 ALA A O 1
ATOM 1878 N N . SER A 1 239 ? 4.559 -5.729 -23.277 1.00 73.44 239 SER A N 1
ATOM 1879 C CA . SER A 1 239 ? 5.396 -5.132 -22.223 1.00 73.44 239 SER A CA 1
ATOM 1880 C C . SER A 1 239 ? 4.652 -5.084 -20.887 1.00 73.44 239 SER A C 1
ATOM 1882 O O . SER A 1 239 ? 5.154 -5.606 -19.889 1.00 73.44 239 SER A O 1
ATOM 1884 N N . PHE A 1 240 ? 3.405 -4.599 -20.874 1.00 79.94 240 PHE A N 1
ATOM 1885 C CA . PHE A 1 240 ? 2.585 -4.577 -19.661 1.00 79.94 240 PHE A CA 1
ATOM 1886 C C . PHE A 1 240 ? 2.305 -5.983 -19.114 1.00 79.94 240 PHE A C 1
ATOM 1888 O O . PHE A 1 240 ? 2.474 -6.242 -17.919 1.00 79.94 240 PHE A O 1
ATOM 1895 N N . ILE A 1 241 ? 1.929 -6.931 -19.981 1.00 83.44 241 ILE A N 1
ATOM 1896 C CA . ILE A 1 241 ? 1.706 -8.326 -19.570 1.00 83.44 241 ILE A CA 1
ATOM 1897 C C . ILE A 1 241 ? 2.984 -8.929 -18.972 1.00 83.44 241 ILE A C 1
ATOM 1899 O O . ILE A 1 241 ? 2.910 -9.670 -17.989 1.00 83.44 241 ILE A O 1
ATOM 1903 N N . ASN A 1 242 ? 4.152 -8.617 -19.534 1.00 82.06 242 ASN A N 1
ATOM 1904 C CA . ASN A 1 242 ? 5.429 -9.076 -19.000 1.00 82.06 242 ASN A CA 1
ATOM 1905 C C . ASN A 1 242 ? 5.722 -8.458 -17.628 1.00 82.06 242 ASN A C 1
ATOM 1907 O O . ASN A 1 242 ? 6.046 -9.207 -16.707 1.00 82.06 242 ASN A O 1
ATOM 1911 N N . MET A 1 243 ? 5.512 -7.148 -17.445 1.00 85.56 243 MET A N 1
ATOM 1912 C CA . MET A 1 243 ? 5.616 -6.501 -16.128 1.00 85.56 243 MET A CA 1
ATOM 1913 C C . MET A 1 243 ? 4.719 -7.179 -15.092 1.00 85.56 243 MET A C 1
ATOM 1915 O O . MET A 1 243 ? 5.168 -7.495 -13.993 1.00 85.56 243 MET A O 1
ATOM 1919 N N . LEU A 1 244 ? 3.474 -7.490 -15.458 1.00 88.81 244 LEU A N 1
ATOM 1920 C CA . LEU A 1 244 ? 2.537 -8.166 -14.567 1.00 88.81 244 LEU A CA 1
ATOM 1921 C C . LEU A 1 244 ? 2.985 -9.600 -14.240 1.00 88.81 244 LEU A C 1
ATOM 1923 O O . LEU A 1 244 ? 2.945 -10.009 -13.080 1.00 88.81 244 LEU A O 1
ATOM 1927 N N . ARG A 1 245 ? 3.458 -10.362 -15.233 1.00 88.00 245 ARG A N 1
ATOM 1928 C CA . ARG A 1 245 ? 3.983 -11.725 -15.031 1.00 88.00 245 ARG A CA 1
ATOM 1929 C C . ARG A 1 245 ? 5.199 -11.732 -14.110 1.00 88.00 245 ARG A C 1
ATOM 1931 O O . ARG A 1 245 ? 5.226 -12.507 -13.155 1.00 88.00 245 ARG A O 1
ATOM 1938 N N . TYR A 1 246 ? 6.180 -10.871 -14.374 1.00 88.19 246 TYR A N 1
ATOM 1939 C CA . TYR A 1 246 ? 7.389 -10.769 -13.559 1.00 88.19 246 TYR A CA 1
ATOM 1940 C C . TYR A 1 246 ? 7.081 -10.233 -12.164 1.00 88.19 246 TYR A C 1
ATOM 1942 O O . TYR A 1 246 ? 7.604 -10.757 -11.184 1.00 88.19 246 TYR A O 1
ATOM 1950 N N . GLY A 1 247 ? 6.164 -9.271 -12.056 1.00 90.50 247 GLY A N 1
ATOM 1951 C CA . GLY A 1 247 ? 5.696 -8.733 -10.786 1.00 90.50 247 GLY A CA 1
ATOM 1952 C C . GLY A 1 247 ? 5.037 -9.789 -9.898 1.00 90.50 247 GLY A C 1
ATOM 1953 O O . GLY A 1 247 ? 5.371 -9.915 -8.719 1.00 90.50 247 GLY A O 1
ATOM 1954 N N . ILE A 1 248 ? 4.144 -10.606 -10.468 1.00 91.81 248 ILE A N 1
ATOM 1955 C CA . ILE A 1 248 ? 3.501 -11.719 -9.751 1.00 91.81 248 ILE A CA 1
ATOM 1956 C C . ILE A 1 248 ? 4.527 -12.785 -9.354 1.00 91.81 248 ILE A C 1
ATOM 1958 O O . ILE A 1 248 ? 4.486 -13.277 -8.225 1.00 91.81 248 ILE A O 1
ATOM 1962 N N . LEU A 1 249 ? 5.460 -13.127 -10.248 1.00 91.38 249 LEU A N 1
ATOM 1963 C CA . LEU A 1 249 ? 6.523 -14.085 -9.943 1.00 91.38 249 LEU A CA 1
ATOM 1964 C C . LEU A 1 249 ? 7.398 -13.587 -8.786 1.00 91.38 249 LEU A C 1
ATOM 1966 O O . LEU A 1 249 ? 7.636 -14.325 -7.836 1.00 91.38 249 LEU A O 1
ATOM 1970 N N . ALA A 1 250 ? 7.824 -12.326 -8.824 1.00 91.75 250 ALA A N 1
ATOM 1971 C CA . ALA A 1 250 ? 8.611 -11.722 -7.759 1.00 91.75 250 ALA A CA 1
ATOM 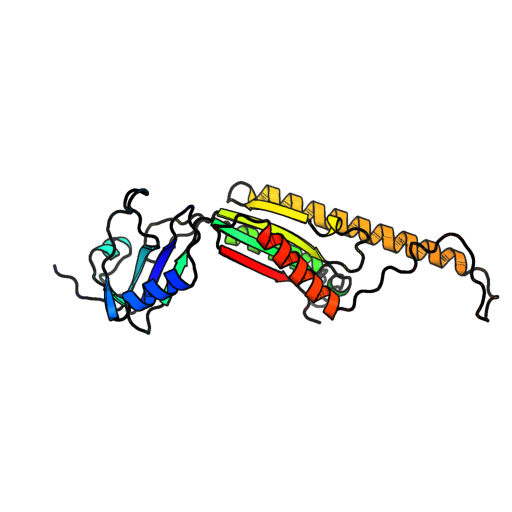1972 C C . ALA A 1 250 ? 7.855 -11.676 -6.427 1.00 91.75 250 ALA A C 1
ATOM 1974 O O . ALA A 1 250 ? 8.443 -11.954 -5.385 1.00 91.75 250 ALA A O 1
ATOM 1975 N N . LEU A 1 251 ? 6.544 -11.412 -6.445 1.00 91.69 251 LEU A N 1
ATOM 1976 C CA . LEU A 1 251 ? 5.716 -11.468 -5.239 1.00 91.69 251 LEU A CA 1
ATOM 1977 C C . LEU A 1 251 ? 5.699 -12.864 -4.608 1.00 91.69 251 LEU A C 1
ATOM 1979 O O . LEU A 1 251 ? 5.690 -12.972 -3.380 1.00 91.69 251 LEU A O 1
ATOM 1983 N N . ALA A 1 252 ? 5.706 -13.915 -5.432 1.00 90.38 252 ALA A N 1
ATOM 1984 C CA . ALA A 1 252 ? 5.763 -15.298 -4.967 1.00 90.38 252 ALA A CA 1
ATOM 1985 C C . ALA A 1 252 ? 7.125 -15.670 -4.353 1.00 90.38 252 ALA A C 1
ATOM 1987 O O . ALA A 1 252 ? 7.186 -16.581 -3.535 1.00 90.38 252 ALA A O 1
ATOM 1988 N N . LEU A 1 253 ? 8.199 -14.953 -4.702 1.00 91.12 253 LEU A N 1
ATOM 1989 C CA . LEU A 1 253 ? 9.534 -15.140 -4.117 1.00 91.12 253 LEU A CA 1
ATOM 1990 C C . LEU A 1 253 ? 9.707 -14.414 -2.772 1.00 91.12 253 LEU A C 1
ATOM 1992 O O . LEU A 1 253 ? 10.683 -14.658 -2.063 1.00 91.12 253 LEU A O 1
ATOM 1996 N N . LEU A 1 254 ? 8.783 -13.517 -2.416 1.00 90.88 254 LEU A N 1
ATOM 1997 C CA . LEU A 1 254 ? 8.794 -12.800 -1.142 1.00 90.88 254 LEU A CA 1
ATOM 1998 C C . LEU A 1 254 ? 8.091 -13.607 -0.035 1.00 90.88 254 LEU A C 1
ATOM 2000 O O . LEU A 1 254 ? 7.158 -14.360 -0.327 1.00 90.88 254 LEU A O 1
ATOM 2004 N N . PRO A 1 255 ? 8.457 -13.409 1.249 1.00 86.00 255 PRO A N 1
ATOM 2005 C CA . PRO A 1 255 ? 7.944 -14.207 2.365 1.00 86.00 255 PRO A CA 1
ATOM 2006 C C . PRO A 1 255 ? 6.411 -14.342 2.398 1.00 86.00 255 PRO A C 1
ATOM 2008 O O . PRO A 1 255 ? 5.684 -13.346 2.338 1.00 86.00 255 PRO A O 1
ATOM 2011 N N . GLU A 1 256 ? 5.916 -15.576 2.543 1.00 73.38 256 GLU A N 1
ATOM 2012 C CA . GLU A 1 256 ? 4.497 -15.925 2.361 1.00 73.38 256 GLU A CA 1
ATOM 2013 C C . GLU A 1 256 ? 3.543 -15.272 3.369 1.00 73.38 256 GLU A C 1
ATOM 2015 O O . GLU A 1 256 ? 2.406 -14.938 3.028 1.00 73.38 256 GLU A O 1
ATOM 2020 N N . HIS A 1 257 ? 4.000 -15.045 4.600 1.00 72.44 257 HIS A N 1
ATOM 2021 C CA . HIS A 1 257 ? 3.180 -14.558 5.716 1.00 72.44 257 HIS A CA 1
ATOM 2022 C C . HIS A 1 257 ? 3.095 -13.025 5.780 1.00 72.44 257 HIS A C 1
ATOM 2024 O O . HIS A 1 257 ? 3.165 -12.432 6.854 1.00 72.44 257 HIS A O 1
ATOM 2030 N N . SER A 1 258 ? 2.980 -12.371 4.621 1.00 75.31 258 SER A N 1
ATOM 2031 C CA . SER A 1 258 ? 2.966 -10.910 4.506 1.00 75.31 258 SER A CA 1
ATOM 2032 C C . SER A 1 258 ? 1.926 -10.401 3.503 1.00 75.31 258 SER A C 1
ATOM 2034 O O . SER A 1 258 ? 1.546 -11.089 2.542 1.00 75.31 258 SER A O 1
ATOM 2036 N N . CYS A 1 259 ? 1.460 -9.169 3.720 1.00 83.56 259 CYS A N 1
ATOM 2037 C CA . CYS A 1 259 ? 0.515 -8.504 2.822 1.00 83.56 259 CYS A CA 1
ATOM 2038 C C . CYS A 1 259 ? 1.192 -8.132 1.500 1.00 83.56 259 CYS A C 1
ATOM 2040 O O . CYS A 1 259 ? 2.098 -7.299 1.483 1.00 83.56 259 CYS A O 1
ATOM 2042 N N . ALA A 1 260 ? 0.737 -8.753 0.411 1.00 89.31 260 ALA A N 1
ATOM 2043 C CA . ALA A 1 260 ? 1.277 -8.573 -0.932 1.00 89.31 260 ALA A CA 1
ATOM 2044 C C . ALA A 1 260 ? 0.713 -7.340 -1.640 1.00 89.31 260 ALA A C 1
ATOM 2046 O O . ALA A 1 260 ? -0.504 -7.168 -1.699 1.00 89.31 260 ALA A O 1
ATOM 2047 N N . HIS A 1 261 ? 1.601 -6.547 -2.237 1.00 92.31 261 HIS A N 1
ATOM 2048 C CA . HIS A 1 261 ? 1.257 -5.410 -3.086 1.00 92.31 261 HIS A CA 1
ATOM 2049 C C . HIS A 1 261 ? 2.114 -5.430 -4.353 1.00 92.31 261 HIS A C 1
ATOM 2051 O O . HIS A 1 261 ? 3.332 -5.574 -4.279 1.00 92.31 261 HIS A O 1
ATOM 2057 N N . LEU A 1 262 ? 1.473 -5.274 -5.508 1.00 93.31 262 LEU A N 1
ATOM 2058 C CA . LEU A 1 262 ? 2.142 -5.047 -6.784 1.00 93.31 262 LEU A CA 1
ATOM 2059 C C . LEU A 1 262 ? 1.893 -3.596 -7.186 1.00 93.31 262 LEU A C 1
ATOM 2061 O O . LEU A 1 262 ? 0.738 -3.180 -7.274 1.00 93.31 262 LEU A O 1
ATOM 2065 N N . VAL A 1 263 ? 2.963 -2.845 -7.411 1.00 92.75 263 VAL A N 1
ATOM 2066 C CA . VAL A 1 263 ? 2.931 -1.461 -7.883 1.00 92.75 263 VAL A CA 1
ATOM 2067 C C . VAL A 1 263 ? 3.547 -1.449 -9.272 1.00 92.75 263 VAL A C 1
ATOM 2069 O O . VAL A 1 263 ? 4.687 -1.866 -9.438 1.00 92.75 263 VAL A O 1
ATOM 2072 N N . ILE A 1 264 ? 2.792 -0.997 -10.268 1.00 89.81 264 ILE A N 1
ATOM 2073 C CA . ILE A 1 264 ? 3.282 -0.822 -11.637 1.00 89.81 264 ILE A CA 1
ATOM 2074 C C . ILE A 1 264 ? 3.306 0.677 -11.910 1.00 89.81 264 ILE A C 1
ATOM 2076 O O . ILE A 1 264 ? 2.296 1.349 -11.704 1.00 89.81 264 ILE A O 1
ATOM 2080 N N . VAL A 1 265 ? 4.455 1.182 -12.347 1.00 87.06 265 VAL A N 1
ATOM 2081 C CA . VAL A 1 265 ? 4.643 2.569 -12.767 1.00 87.06 265 VAL A CA 1
ATOM 2082 C C . VAL A 1 265 ? 4.912 2.552 -14.263 1.00 87.06 265 VAL A C 1
ATOM 2084 O O . VAL A 1 265 ? 5.874 1.929 -14.693 1.00 87.06 265 VAL A O 1
ATOM 2087 N N . SER A 1 266 ? 4.035 3.177 -15.040 1.00 80.94 266 SER A N 1
ATOM 2088 C CA . SER A 1 266 ? 4.101 3.246 -16.503 1.00 80.94 266 SER A CA 1
ATOM 2089 C C . SER A 1 266 ? 3.527 4.586 -16.966 1.00 80.94 266 SER A C 1
ATOM 2091 O O . SER A 1 266 ? 2.789 5.232 -16.216 1.00 80.94 266 SER A O 1
ATOM 2093 N N . ASP A 1 267 ? 3.883 5.006 -18.176 1.00 74.25 267 ASP A N 1
ATOM 2094 C CA . ASP A 1 267 ? 3.423 6.244 -18.818 1.00 74.25 267 ASP A CA 1
ATOM 2095 C C . ASP A 1 267 ? 1.981 6.167 -19.355 1.00 74.25 267 ASP A C 1
ATOM 2097 O O . ASP A 1 267 ? 1.389 7.198 -19.670 1.00 74.25 267 ASP A O 1
ATOM 2101 N N . GLY A 1 268 ? 1.380 4.971 -19.388 1.00 61.50 268 GLY A N 1
ATOM 2102 C CA . GLY A 1 268 ? -0.052 4.780 -19.640 1.00 61.50 268 GLY A CA 1
ATOM 2103 C C . GLY A 1 268 ? -0.499 5.012 -21.086 1.00 61.50 268 GLY A C 1
ATOM 2104 O O . GLY A 1 268 ? -1.680 5.302 -21.294 1.00 61.50 268 GLY A O 1
ATOM 2105 N N . ILE A 1 269 ? 0.423 4.904 -22.051 1.00 52.69 269 ILE A N 1
ATOM 2106 C CA . ILE A 1 269 ? 0.143 5.021 -23.495 1.00 52.69 269 ILE A CA 1
ATOM 2107 C C . ILE A 1 269 ? -0.605 3.791 -24.025 1.00 52.69 269 ILE A C 1
ATOM 2109 O O . ILE A 1 269 ? -0.202 2.648 -23.707 1.00 52.69 269 ILE A O 1
#

Secondary structure (DSSP, 8-state):
--PPEEEEEEEEEEEPTTS---HHHHHHHHHHHTT-EEE--SS---TTS--SEEEEEEEESS--TT--GGGGGGSEEE--TT-EEEEE-SEEEEEEEEE-SGGGGSB-TTT-SBHHHHHHHHHHHHHHHHHS-EEPTTSS-EE--EEEEEEEEE-TT-SSGGGGEEEEEEEE-TTTHHHHHHHHHHHHHHHHHHHHHHHHHHHHHHHTTTT-----S------S-TTSS------HHHHHHHHHHHHHHHHHHS-TTSEEEEEEE----

Organism: NCBI:txid1563983

pLDDT: mean 78.39, std 17.64, range [28.16, 96.0]

Sequence (269 aa):
EKHGILEAGTVYLLMKNGFPISRNVRAQWILEHLDSVIKLRGDISNAEDAQELEILSIIPKNNPPYWSAEKSHNYYYKITSKSSVIFLAHKYRMVFCLDLSPSLGTIDIQRGEVVIDEVSSAMKQCLENISKPFLVPGSKIIHRPEIYVTIIAHSPFFTNPTQQVLVQGWLMNSDNIDSLLNLIEKCINTLEDNIANVEGERFEGLGSYKNDEASLLGMTLNSSSNYLANIPTISSEASFINMLRYGILALALLPEHSCAHLVIVSDGI

Foldseek 3Di:
DQDAEFAFAEWEKEFQPPAADDPVNVVVVLVVQAQHKDAADPDPDDSVPDDRIHTPATDGPDHDPPDALNCRRSHIYGYHPNHHYHYDYQEAEEEEEEEPECVQQDAPPVPRHRNVVVVLVVVLVVLQVVQDWDQDPSHRDTRGHWYFYWYFYFYLQDPDPVLGTQDARDGDHNVCSVVVSVSSVVSVVVSVVVSVVLVVVVVVVVVVPPPDPDDPDDDDDDDDDPPSPDSPSQPPVRRVVVSVVVQVVRQVVYDPRHHYYYHYDDPPD